Protein AF-A0A4U3AGJ3-F1 (afdb_monomer)

Organism: Bacillus mycoides (NCBI:txid1405)

Secondary structure (DSSP, 8-state):
-----HHHHHHHHHHHS-HHHHHHHHHHHHS--HHHH---PPPS----B-SHHHHHHHHHHHHHHHHHHHHHHHHHHHHHHHHHHHHHHHTT-S-HHHHHHHHHHHHHHHHHHHHHHHHHHHHHHHHHHHHHHHHHHHHHHHHTT-------SS--HHHHHHHIIIIIS-------HHHHHHHHHHHHHHHHHHHHHHHHHHHHHHHTTS-TT---S--GGGT-SHHHHHHHHHHHHHHHHHHHHHHHHH-GGGB-

Radius of gyration: 25.01 Å; Cα contacts (8 Å, |Δi|>4): 157; chains: 1; bounding box: 56×62×67 Å

Structure (mmCIF, N/CA/C/O backbone):
data_AF-A0A4U3AGJ3-F1
#
_entry.id   AF-A0A4U3AGJ3-F1
#
loop_
_atom_site.group_PDB
_atom_site.id
_atom_site.type_symbol
_atom_site.label_atom_id
_atom_site.label_alt_id
_atom_site.label_comp_id
_atom_site.label_asym_id
_atom_site.label_entity_id
_atom_site.label_seq_id
_atom_site.pdbx_PDB_ins_code
_atom_site.Cartn_x
_atom_site.Cartn_y
_atom_site.Cartn_z
_atom_site.occupancy
_atom_site.B_iso_or_equiv
_atom_site.auth_seq_id
_atom_site.auth_comp_id
_atom_site.auth_asym_id
_atom_site.auth_atom_id
_atom_site.pdbx_PDB_model_num
ATOM 1 N N . MET A 1 1 ? 38.885 15.848 15.867 1.00 34.78 1 MET A N 1
ATOM 2 C CA . MET A 1 1 ? 37.442 16.183 15.831 1.00 34.78 1 MET A CA 1
ATOM 3 C C . MET A 1 1 ? 36.880 15.521 14.587 1.00 34.78 1 MET A C 1
ATOM 5 O O . MET A 1 1 ? 37.464 15.706 13.534 1.00 34.78 1 MET A O 1
ATOM 9 N N . ARG A 1 2 ? 36.077 14.457 14.723 1.00 41.31 2 ARG A N 1
ATOM 10 C CA . ARG A 1 2 ? 34.607 14.474 14.899 1.00 41.31 2 ARG A CA 1
ATOM 11 C C . ARG A 1 2 ? 33.937 15.241 13.757 1.00 41.31 2 ARG A C 1
ATOM 13 O O . ARG A 1 2 ? 34.184 16.429 13.626 1.00 41.31 2 ARG A O 1
ATOM 20 N N . TYR A 1 3 ? 33.160 14.506 12.957 1.00 43.28 3 TYR A N 1
ATOM 21 C CA . TYR A 1 3 ? 32.255 14.984 11.911 1.00 43.28 3 TYR A CA 1
ATOM 22 C C . TYR A 1 3 ? 31.804 16.428 12.148 1.00 43.28 3 TYR A C 1
ATOM 24 O O . TYR A 1 3 ? 31.203 16.699 13.189 1.00 43.28 3 TYR A O 1
ATOM 32 N N . LYS A 1 4 ? 32.068 17.319 11.181 1.00 44.69 4 LYS A N 1
ATOM 33 C CA . LYS A 1 4 ? 31.437 18.641 11.155 1.00 44.69 4 LYS A CA 1
ATOM 34 C C . LYS A 1 4 ? 29.926 18.440 11.160 1.00 44.69 4 LYS A C 1
ATOM 36 O O . LYS A 1 4 ? 29.392 17.627 10.389 1.00 44.69 4 LYS A O 1
ATOM 41 N N . SER A 1 5 ? 29.242 19.147 12.048 1.00 55.69 5 SER A N 1
ATOM 42 C CA . SER A 1 5 ? 27.786 19.176 12.064 1.00 55.69 5 SER A CA 1
ATOM 43 C C . SER A 1 5 ? 27.267 19.664 10.706 1.00 55.69 5 SER A C 1
ATOM 45 O O . SER A 1 5 ? 27.977 20.323 9.946 1.00 55.69 5 SER A O 1
ATOM 47 N N . ALA A 1 6 ? 26.033 19.301 10.351 1.00 46.12 6 ALA A N 1
ATOM 48 C CA . ALA A 1 6 ? 25.436 19.780 9.103 1.00 46.12 6 ALA A CA 1
ATOM 49 C C . ALA A 1 6 ? 25.403 21.320 9.053 1.00 46.12 6 ALA A C 1
ATOM 51 O O . ALA A 1 6 ? 25.690 21.895 8.015 1.00 46.12 6 ALA A O 1
ATOM 52 N N . MET A 1 7 ? 25.161 21.974 10.194 1.00 47.53 7 MET A N 1
ATOM 53 C CA . MET A 1 7 ? 25.173 23.436 10.329 1.00 47.53 7 MET A CA 1
ATOM 54 C C . MET A 1 7 ? 26.545 24.052 10.019 1.00 47.53 7 MET A C 1
ATOM 56 O O . MET A 1 7 ? 26.610 25.061 9.331 1.00 47.53 7 MET A O 1
ATOM 60 N N . GLU A 1 8 ? 27.637 23.436 10.477 1.00 60.03 8 GLU A N 1
ATOM 61 C CA . GLU A 1 8 ? 28.997 23.916 10.180 1.00 60.03 8 GLU A CA 1
ATOM 62 C C . GLU A 1 8 ? 29.364 23.729 8.704 1.00 60.03 8 GLU A C 1
ATOM 64 O O . GLU A 1 8 ? 30.048 24.572 8.140 1.00 60.03 8 GLU A O 1
ATOM 69 N N . ARG A 1 9 ? 28.875 22.661 8.058 1.00 62.53 9 ARG A N 1
ATOM 70 C CA . ARG A 1 9 ? 29.062 22.452 6.613 1.00 62.53 9 ARG A CA 1
ATOM 71 C C . ARG A 1 9 ? 28.278 23.460 5.778 1.00 62.53 9 ARG A C 1
ATOM 73 O O . ARG A 1 9 ? 28.840 24.029 4.857 1.00 62.53 9 ARG A O 1
ATOM 80 N N . TYR A 1 10 ? 27.028 23.730 6.148 1.00 57.22 10 TYR A N 1
ATOM 81 C CA . TYR A 1 10 ? 26.217 24.737 5.466 1.00 57.22 10 TYR A CA 1
ATOM 82 C C . TYR A 1 10 ? 26.758 26.156 5.647 1.00 57.22 10 TYR A C 1
ATOM 84 O O . TYR A 1 10 ? 26.639 26.961 4.735 1.00 57.22 10 TYR A O 1
ATOM 92 N N . ALA A 1 11 ? 27.362 26.472 6.796 1.00 68.88 11 ALA A N 1
ATOM 93 C CA . ALA A 1 11 ? 28.000 27.770 7.009 1.00 68.88 11 ALA A CA 1
ATOM 94 C C . ALA A 1 11 ? 29.249 27.954 6.128 1.00 68.88 11 ALA A C 1
ATOM 96 O O . ALA A 1 11 ? 29.460 29.031 5.585 1.00 68.88 11 ALA A O 1
ATOM 97 N N . GLU A 1 12 ? 30.047 26.899 5.947 1.00 76.62 12 GLU A N 1
ATOM 98 C CA . GLU A 1 12 ? 31.211 26.931 5.053 1.00 76.62 12 GLU A CA 1
ATOM 99 C C . GLU A 1 12 ? 30.801 26.996 3.578 1.00 76.62 12 GLU A C 1
ATOM 101 O O . GLU A 1 12 ? 31.324 27.827 2.842 1.00 76.62 12 GLU A O 1
ATOM 106 N N . GLU A 1 13 ? 29.821 26.187 3.163 1.00 72.50 13 GLU A N 1
ATOM 107 C CA . GLU A 1 13 ? 29.246 26.249 1.812 1.00 72.50 13 GLU A CA 1
ATOM 108 C C . GLU A 1 13 ? 28.644 27.629 1.536 1.00 72.50 13 GLU A C 1
ATOM 110 O O . GLU A 1 13 ? 28.862 28.192 0.467 1.00 72.50 13 GLU A O 1
ATOM 115 N N . TRP A 1 14 ? 27.956 28.218 2.521 1.00 75.69 14 TRP A N 1
ATOM 116 C CA . TRP A 1 14 ? 27.472 29.589 2.426 1.00 75.69 14 TRP A CA 1
ATOM 117 C C . TRP A 1 14 ? 28.621 30.559 2.200 1.00 75.69 14 TRP A C 1
ATOM 119 O O . TRP A 1 14 ? 28.545 31.368 1.291 1.00 75.69 14 TRP A O 1
ATOM 129 N N . ASP A 1 15 ? 29.702 30.498 2.970 1.00 79.31 15 ASP A N 1
ATOM 130 C CA . ASP A 1 15 ? 30.812 31.438 2.812 1.00 79.31 15 ASP A CA 1
ATOM 131 C C . ASP A 1 15 ? 31.508 31.314 1.447 1.00 79.31 15 ASP A C 1
ATOM 133 O O . ASP A 1 15 ? 31.897 32.341 0.882 1.00 79.31 15 ASP A O 1
ATOM 137 N N . GLU A 1 16 ? 31.562 30.108 0.876 1.00 83.75 16 GLU A N 1
ATOM 138 C CA . GLU A 1 16 ? 32.155 29.816 -0.437 1.00 83.75 16 GLU A CA 1
ATOM 139 C C . GLU A 1 16 ? 31.284 30.225 -1.640 1.00 83.75 16 GLU A C 1
ATOM 141 O O . GLU A 1 16 ? 31.820 30.405 -2.735 1.00 83.75 16 GLU A O 1
ATOM 146 N N . MET A 1 17 ? 29.976 30.431 -1.455 1.00 83.44 17 MET A N 1
ATOM 147 C CA . MET A 1 17 ? 29.075 30.863 -2.531 1.00 83.44 17 MET A CA 1
ATOM 148 C C . MET A 1 17 ? 29.406 32.272 -3.043 1.00 83.44 17 MET A C 1
ATOM 150 O O . MET A 1 17 ? 29.742 33.190 -2.275 1.00 83.44 17 MET A O 1
ATOM 154 N N . SER A 1 18 ? 29.248 32.467 -4.354 1.00 85.38 18 SER A N 1
ATOM 155 C CA . SER A 1 18 ? 29.346 33.777 -4.994 1.00 85.38 18 SER A CA 1
ATOM 156 C C . SER A 1 18 ? 28.253 34.726 -4.484 1.00 85.38 18 SER A C 1
ATOM 158 O O . SER A 1 18 ? 27.258 34.315 -3.881 1.00 85.38 18 SER A O 1
ATOM 160 N N . VAL A 1 19 ? 28.428 36.029 -4.713 1.00 77.25 19 VAL A N 1
ATOM 161 C CA . VAL A 1 19 ? 27.411 37.027 -4.341 1.00 77.25 19 VAL A CA 1
ATOM 162 C C . VAL A 1 19 ? 26.095 36.753 -5.075 1.00 77.25 19 VAL A C 1
ATOM 164 O O . VAL A 1 19 ? 25.043 36.817 -4.450 1.00 77.25 19 VAL A O 1
ATOM 167 N N . GLU A 1 20 ? 26.153 36.347 -6.346 1.00 72.75 20 GLU A N 1
ATOM 168 C CA . GLU A 1 20 ? 24.964 36.002 -7.138 1.00 72.75 20 GLU A CA 1
ATOM 169 C C . GLU A 1 20 ? 24.278 34.724 -6.625 1.00 72.75 20 GLU A C 1
ATOM 171 O O . GLU A 1 20 ? 23.052 34.644 -6.591 1.00 72.75 20 GLU A O 1
ATOM 176 N N . GLU A 1 21 ? 25.047 33.730 -6.172 1.00 68.00 21 GLU A N 1
ATOM 177 C CA . GLU A 1 21 ? 24.509 32.492 -5.591 1.00 68.00 21 GLU A CA 1
ATOM 178 C C . GLU A 1 21 ? 23.851 32.744 -4.226 1.00 68.00 21 GLU A C 1
ATOM 180 O O . GLU A 1 21 ? 22.785 32.197 -3.929 1.00 68.00 21 GLU A O 1
ATOM 185 N N . LYS A 1 22 ? 24.452 33.610 -3.400 1.00 76.94 22 LYS A N 1
ATOM 186 C CA . LYS A 1 22 ? 23.877 34.054 -2.121 1.00 76.94 22 LYS A CA 1
ATOM 187 C C . LYS A 1 22 ? 22.608 34.865 -2.335 1.00 76.94 22 LYS A C 1
ATOM 189 O O . LYS A 1 22 ? 21.635 34.656 -1.617 1.00 76.94 22 LYS A O 1
ATOM 194 N N . GLU A 1 23 ? 22.600 35.766 -3.313 1.00 67.94 23 GLU A N 1
ATOM 195 C CA . GLU A 1 23 ? 21.416 36.545 -3.680 1.00 67.94 23 GLU A CA 1
ATOM 196 C C . GLU A 1 23 ? 20.291 35.641 -4.187 1.00 67.94 23 GLU A C 1
ATOM 198 O O . GLU A 1 23 ? 19.174 35.774 -3.700 1.00 67.94 23 GLU A O 1
ATOM 203 N N . ALA A 1 24 ? 20.583 34.638 -5.022 1.00 64.12 24 ALA A N 1
ATOM 204 C CA . ALA A 1 24 ? 19.599 33.636 -5.431 1.00 64.12 24 ALA A CA 1
ATOM 205 C C . ALA A 1 24 ? 19.029 32.853 -4.233 1.00 64.12 24 ALA A C 1
ATOM 207 O O . ALA A 1 24 ? 17.824 32.635 -4.159 1.00 64.12 24 ALA A O 1
ATOM 208 N N . PHE A 1 25 ? 19.857 32.470 -3.256 1.00 63.16 25 PHE A N 1
ATOM 209 C CA . PHE A 1 25 ? 19.397 31.776 -2.044 1.00 63.16 25 PHE A CA 1
ATOM 210 C C . PHE A 1 25 ? 18.580 32.683 -1.102 1.00 63.16 25 PHE A C 1
ATOM 212 O O . PHE A 1 25 ? 17.623 32.250 -0.453 1.00 63.16 25 PHE A O 1
ATOM 219 N N . ILE A 1 26 ? 18.928 33.968 -1.028 1.00 64.94 26 ILE A N 1
ATOM 220 C CA . ILE A 1 26 ? 18.184 34.978 -0.267 1.00 64.94 26 ILE A CA 1
ATOM 221 C C . ILE A 1 26 ? 16.853 35.307 -0.955 1.00 64.94 26 ILE A C 1
ATOM 223 O O . ILE A 1 26 ? 15.842 35.456 -0.273 1.00 64.94 26 ILE A O 1
ATOM 227 N N . ASP A 1 27 ? 16.818 35.360 -2.283 1.00 53.59 27 ASP A N 1
ATOM 228 C CA . ASP A 1 27 ? 15.590 35.526 -3.061 1.00 53.59 27 ASP A CA 1
ATOM 229 C C . ASP A 1 27 ? 14.686 34.292 -2.932 1.00 53.59 27 ASP A C 1
ATOM 231 O O . ASP A 1 27 ? 13.488 34.444 -2.688 1.00 53.59 27 ASP A O 1
ATOM 235 N N . ILE A 1 28 ? 15.264 33.081 -2.931 1.00 54.31 28 ILE A N 1
ATOM 236 C CA . ILE A 1 28 ? 14.573 31.815 -2.621 1.00 54.31 28 ILE A CA 1
ATOM 237 C C . ILE A 1 28 ? 13.881 31.861 -1.247 1.00 54.31 28 ILE A C 1
ATOM 239 O O . ILE A 1 28 ? 12.791 31.316 -1.077 1.00 54.31 28 ILE A O 1
ATOM 243 N N . THR A 1 29 ? 14.499 32.508 -0.256 1.00 55.28 29 THR A N 1
ATOM 244 C CA . THR A 1 29 ? 13.975 32.584 1.120 1.00 55.28 29 THR A CA 1
ATOM 245 C C . THR A 1 29 ? 13.061 33.786 1.368 1.00 55.28 29 THR A C 1
ATOM 247 O O . THR A 1 29 ? 12.322 33.785 2.354 1.00 55.28 29 THR A O 1
ATOM 250 N N . LYS A 1 30 ? 13.071 34.800 0.490 1.00 56.91 30 LYS A N 1
ATOM 251 C CA . LYS A 1 30 ? 12.261 36.026 0.612 1.00 56.91 30 LYS A CA 1
ATOM 252 C C . LYS A 1 30 ? 11.029 36.072 -0.292 1.00 56.91 30 LYS A C 1
ATOM 254 O O . LYS A 1 30 ? 10.121 36.842 0.015 1.00 56.91 30 LYS A O 1
ATOM 259 N N . GLY A 1 31 ? 10.974 35.300 -1.376 1.00 44.78 31 GLY A N 1
ATOM 260 C CA . GLY A 1 31 ? 9.918 35.419 -2.381 1.00 44.78 31 GLY A CA 1
ATOM 261 C C . GLY A 1 31 ? 9.415 34.080 -2.908 1.00 44.78 31 GLY A C 1
ATOM 262 O O . GLY A 1 31 ? 10.085 33.428 -3.695 1.00 44.78 31 GLY A O 1
ATOM 263 N N . ASP A 1 32 ? 8.198 33.723 -2.493 1.00 48.41 32 ASP A N 1
ATOM 264 C CA . ASP A 1 32 ? 7.200 32.980 -3.279 1.00 48.41 32 ASP A CA 1
ATOM 265 C C . ASP A 1 32 ? 7.685 31.738 -4.059 1.00 48.41 32 ASP A C 1
ATOM 267 O O . ASP A 1 32 ? 7.344 31.526 -5.219 1.00 48.41 32 ASP A O 1
ATOM 271 N N . LEU A 1 33 ? 8.468 30.871 -3.413 1.00 44.84 33 LEU A N 1
ATOM 272 C CA . LEU A 1 33 ? 8.696 29.502 -3.892 1.00 44.84 33 LEU A CA 1
ATOM 273 C C . LEU A 1 33 ? 7.643 28.522 -3.377 1.00 44.84 33 LEU A C 1
ATOM 275 O O . LEU A 1 33 ? 7.582 27.402 -3.870 1.00 44.84 33 LEU A O 1
ATOM 279 N N . THR A 1 34 ? 6.778 28.924 -2.441 1.00 43.81 34 THR A N 1
ATOM 280 C CA . THR A 1 34 ? 5.625 28.103 -2.052 1.00 43.81 34 THR A CA 1
ATOM 281 C C . THR A 1 34 ? 4.742 27.806 -3.258 1.00 43.81 34 THR A C 1
ATOM 283 O O . THR A 1 34 ? 4.365 26.660 -3.430 1.00 43.81 34 THR A O 1
ATOM 286 N N . SER A 1 35 ? 4.504 28.768 -4.153 1.00 41.78 35 SER A N 1
ATOM 287 C CA . SER A 1 35 ? 3.724 28.545 -5.381 1.00 41.78 35 SER A CA 1
ATOM 288 C C . SER A 1 35 ? 4.354 27.528 -6.346 1.00 41.78 35 SER A C 1
ATOM 290 O O . SER A 1 35 ? 3.629 26.750 -6.953 1.00 41.78 35 SER A O 1
ATOM 292 N N . ASN A 1 36 ? 5.688 27.457 -6.433 1.00 39.75 36 ASN A N 1
ATOM 293 C CA . ASN A 1 36 ? 6.408 26.483 -7.275 1.00 39.75 36 ASN A CA 1
ATOM 294 C C . ASN A 1 36 ? 6.754 25.158 -6.558 1.00 39.75 36 ASN A C 1
ATOM 296 O O . ASN A 1 36 ? 7.161 24.195 -7.207 1.00 39.75 36 ASN A O 1
ATOM 300 N N . LEU A 1 37 ? 6.629 25.105 -5.227 1.00 43.03 37 LEU A N 1
ATOM 301 C CA . LEU A 1 37 ? 6.786 23.902 -4.395 1.00 43.03 37 LEU A CA 1
ATOM 302 C C . LEU A 1 37 ? 5.443 23.230 -4.079 1.00 43.03 37 LEU A C 1
ATOM 304 O O . LEU A 1 37 ? 5.431 22.108 -3.570 1.00 43.03 37 LEU A O 1
ATOM 308 N N . ILE A 1 38 ? 4.320 23.894 -4.365 1.00 44.56 38 ILE A N 1
ATOM 309 C CA . ILE A 1 38 ? 3.002 23.273 -4.323 1.00 44.56 38 ILE A CA 1
ATOM 310 C C . ILE A 1 38 ? 2.933 22.295 -5.494 1.00 44.56 38 ILE A C 1
ATOM 312 O O . ILE A 1 38 ? 2.835 22.667 -6.661 1.00 44.56 38 ILE A O 1
ATOM 316 N N . ILE A 1 39 ? 2.989 21.007 -5.167 1.00 49.38 39 ILE A N 1
ATOM 317 C CA . ILE A 1 39 ? 2.536 19.967 -6.078 1.00 49.38 39 ILE A CA 1
ATOM 318 C C . ILE A 1 39 ? 1.014 20.143 -6.167 1.00 49.38 39 ILE A C 1
ATOM 320 O O . ILE A 1 39 ? 0.290 19.679 -5.291 1.00 49.38 39 ILE A O 1
ATOM 324 N N . GLU A 1 40 ? 0.527 20.834 -7.202 1.00 52.28 40 GLU A N 1
ATOM 325 C CA . GLU A 1 40 ? -0.906 20.956 -7.532 1.00 52.28 40 GLU A CA 1
ATOM 326 C C . GLU A 1 40 ? -1.480 19.627 -8.075 1.00 52.28 40 GLU A C 1
ATOM 328 O O . GLU A 1 40 ? -2.271 19.605 -9.016 1.00 52.28 40 GLU A O 1
ATOM 333 N N . GLU A 1 41 ? -1.057 18.484 -7.531 1.00 58.94 41 GLU A N 1
ATOM 334 C CA . GLU A 1 41 ? -1.712 17.211 -7.817 1.00 58.94 41 GLU A CA 1
ATOM 335 C C . GLU A 1 41 ? -2.797 16.978 -6.768 1.00 58.94 41 GLU A C 1
ATOM 337 O O . GLU A 1 41 ? -2.537 16.981 -5.564 1.00 58.94 41 GLU A O 1
ATOM 342 N N . GLU A 1 42 ? -4.024 16.770 -7.244 1.00 62.62 42 GLU A N 1
ATOM 343 C CA . GLU A 1 42 ? -5.131 16.314 -6.412 1.00 62.62 42 GLU A CA 1
ATOM 344 C C . GLU A 1 42 ? -4.703 15.046 -5.663 1.00 62.62 42 GLU A C 1
ATOM 346 O O . GLU A 1 42 ? -4.212 14.079 -6.265 1.00 62.62 42 GLU A O 1
ATOM 351 N N . LEU A 1 43 ? -4.845 15.076 -4.336 1.00 76.56 43 LEU A N 1
ATOM 352 C CA . LEU A 1 43 ? -4.492 13.943 -3.495 1.00 76.56 43 LEU A CA 1
ATOM 353 C C . LEU A 1 43 ? -5.367 12.753 -3.885 1.00 76.56 43 LEU A C 1
ATOM 355 O O . LEU A 1 43 ? -6.588 12.850 -3.971 1.00 76.56 43 LEU A O 1
ATOM 359 N N . TYR A 1 44 ? -4.727 11.612 -4.116 1.00 82.06 44 TYR A N 1
ATOM 360 C CA . TYR A 1 44 ? -5.423 10.378 -4.457 1.00 82.06 44 TYR A CA 1
ATOM 361 C C . TYR A 1 44 ? -6.198 9.808 -3.261 1.00 82.06 44 TYR A C 1
ATOM 363 O O . TYR A 1 44 ? -7.209 9.132 -3.432 1.00 82.06 44 TYR A O 1
ATOM 371 N N . TYR A 1 45 ? -5.708 10.076 -2.054 1.00 89.38 45 TYR A N 1
ATOM 372 C CA . TYR A 1 45 ? -6.344 9.742 -0.789 1.00 89.38 45 TYR A CA 1
ATOM 373 C C . TYR A 1 45 ? -6.333 10.968 0.117 1.00 89.38 45 TYR A C 1
ATOM 375 O O . TYR A 1 45 ? -5.312 11.651 0.182 1.00 89.38 45 TYR A O 1
ATOM 383 N N . GLN A 1 46 ? -7.425 11.209 0.836 1.00 89.94 46 GLN A N 1
ATOM 384 C CA . GLN A 1 46 ? -7.521 12.235 1.871 1.00 89.94 46 GLN A CA 1
ATOM 385 C C . GLN A 1 46 ? -8.133 11.608 3.120 1.00 89.94 46 GLN A C 1
ATOM 387 O O . GLN A 1 46 ? -9.211 11.018 3.046 1.00 89.94 46 GLN A O 1
ATOM 392 N N . SER A 1 47 ? -7.418 11.712 4.236 1.00 90.56 47 SER A N 1
ATOM 393 C CA . SER A 1 47 ? -7.867 11.269 5.551 1.00 90.56 47 SER A CA 1
ATOM 394 C C . SER A 1 47 ? -9.044 12.129 6.011 1.00 90.56 47 SER A C 1
ATOM 396 O O . SER A 1 47 ? -9.060 13.346 5.825 1.00 90.56 47 SER A O 1
ATOM 398 N N . LEU A 1 48 ? -10.029 11.494 6.635 1.00 90.62 48 LEU A N 1
ATOM 399 C CA . LEU A 1 48 ? -11.111 12.137 7.388 1.00 90.62 48 LEU A CA 1
ATOM 400 C C . LEU A 1 48 ? -10.841 12.097 8.901 1.00 90.62 48 LEU A C 1
ATOM 402 O O . LEU A 1 48 ? -11.606 12.656 9.688 1.00 90.62 48 LEU A O 1
ATOM 406 N N . SER A 1 49 ? -9.770 11.415 9.303 1.00 88.31 49 SER A N 1
ATOM 407 C CA . SER A 1 49 ? -9.367 11.194 10.679 1.00 88.31 49 SER A CA 1
ATOM 408 C C . SER A 1 49 ? -8.211 12.103 11.094 1.00 88.31 49 SER A C 1
ATOM 410 O O . SER A 1 49 ? -7.2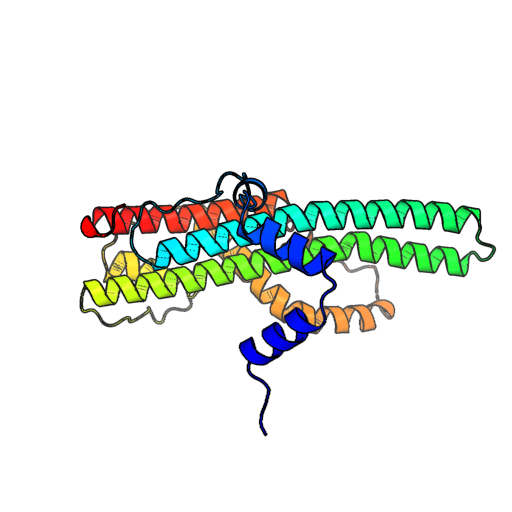66 12.317 10.334 1.00 88.31 49 SER A O 1
ATOM 412 N N . SER A 1 50 ? -8.267 12.582 12.339 1.00 88.31 50 SER A N 1
ATOM 413 C CA . SER A 1 50 ? -7.205 13.327 13.023 1.00 88.31 50 SER A CA 1
ATOM 414 C C . SER A 1 50 ? -6.137 12.417 13.647 1.00 88.31 50 SER A C 1
ATOM 416 O O . SER A 1 50 ? -5.105 12.898 14.114 1.00 88.31 50 SER A O 1
ATOM 418 N N . GLU A 1 51 ? -6.364 11.099 13.659 1.00 90.88 51 GLU A N 1
ATOM 419 C CA . GLU A 1 51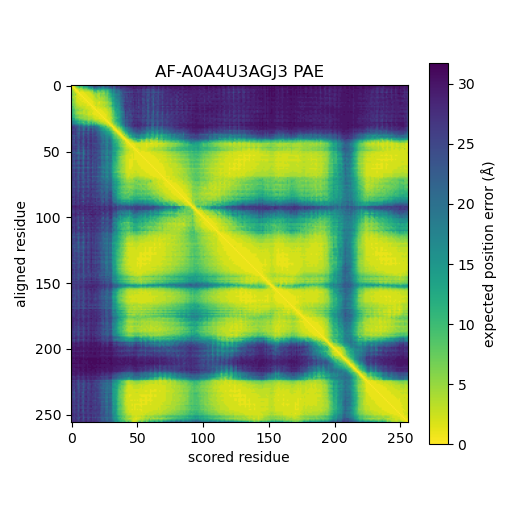 ? -5.391 10.119 14.150 1.00 90.88 51 GLU A CA 1
ATOM 420 C C . GLU A 1 51 ? -4.169 10.018 13.226 1.00 90.88 51 GLU A C 1
ATOM 422 O O . GLU A 1 51 ? -4.278 9.853 12.005 1.00 90.88 51 GLU A O 1
ATOM 427 N N . PHE A 1 52 ? -2.990 10.035 13.845 1.00 91.25 52 PHE A N 1
ATOM 428 C CA . PHE A 1 52 ? -1.691 10.090 13.174 1.00 91.25 52 PHE A CA 1
ATOM 429 C C . PHE A 1 52 ? -1.457 8.928 12.194 1.00 91.25 52 PHE A C 1
ATOM 431 O O . PHE A 1 52 ? -0.793 9.079 11.170 1.00 91.25 52 PHE A O 1
ATOM 438 N N . GLU A 1 53 ? -1.999 7.744 12.476 1.00 92.88 53 GLU A N 1
ATOM 439 C CA . GLU A 1 53 ? -1.864 6.565 11.623 1.00 92.88 53 GLU A CA 1
ATOM 440 C C . GLU A 1 53 ? -2.461 6.762 10.223 1.00 92.88 53 GLU A C 1
ATOM 442 O O . GLU A 1 53 ? -1.891 6.249 9.252 1.00 92.88 53 GLU A O 1
ATOM 447 N N . PHE A 1 54 ? -3.570 7.503 10.109 1.00 93.25 54 PHE A N 1
ATOM 448 C CA . PHE A 1 54 ? -4.208 7.795 8.822 1.00 93.25 54 PHE A CA 1
ATOM 449 C C . PHE A 1 54 ? -3.495 8.933 8.088 1.00 93.25 54 PHE A C 1
ATOM 451 O O . PHE A 1 54 ? -3.264 8.807 6.887 1.00 93.25 54 PHE A O 1
ATOM 458 N N . GLU A 1 55 ? -3.006 9.952 8.802 1.00 90.62 55 GLU A N 1
ATOM 459 C CA . GLU A 1 55 ? -2.148 11.007 8.233 1.00 90.62 55 GLU A CA 1
ATOM 460 C C . GLU A 1 55 ? -0.868 10.416 7.608 1.00 90.62 55 GLU A C 1
ATOM 462 O O . GLU A 1 55 ? -0.495 10.711 6.467 1.00 90.62 55 GLU A O 1
ATOM 467 N N . VAL A 1 56 ? -0.201 9.503 8.325 1.00 92.88 56 VAL A N 1
ATOM 468 C CA . VAL A 1 56 ? 0.993 8.813 7.814 1.00 92.88 56 VAL A CA 1
ATOM 469 C C . VAL A 1 56 ? 0.660 7.964 6.589 1.00 92.88 56 VAL A C 1
ATOM 471 O O . VAL A 1 56 ? 1.473 7.879 5.661 1.00 92.88 56 VAL A O 1
ATOM 474 N N . PHE A 1 57 ? -0.505 7.312 6.571 1.00 95.62 57 PHE A N 1
ATOM 475 C CA . PHE A 1 57 ? -0.948 6.554 5.407 1.00 95.62 57 PHE A CA 1
ATOM 476 C C . PHE A 1 57 ? -1.204 7.469 4.207 1.00 95.62 57 PHE A C 1
ATOM 478 O O . PHE A 1 57 ? -0.647 7.194 3.145 1.00 95.62 57 PHE A O 1
ATOM 485 N N . GLU A 1 58 ? -1.951 8.561 4.386 1.00 93.81 58 GLU A N 1
ATOM 486 C CA . GLU A 1 58 ? -2.229 9.576 3.365 1.00 93.81 58 GLU A CA 1
ATOM 487 C C . GLU A 1 58 ? -0.935 10.083 2.717 1.00 93.81 58 GLU A C 1
ATOM 489 O O . GLU A 1 58 ? -0.761 10.010 1.498 1.00 93.81 58 GLU A O 1
ATOM 494 N N . SER A 1 59 ? 0.022 10.527 3.533 1.00 91.12 59 SER A N 1
ATOM 495 C CA . SER A 1 59 ? 1.305 11.033 3.042 1.00 91.12 59 SER A CA 1
ATOM 496 C C . SER A 1 59 ? 2.044 9.985 2.196 1.00 91.12 59 SER A C 1
ATOM 498 O O . SER A 1 59 ? 2.527 10.266 1.091 1.00 91.12 59 SER A O 1
ATOM 500 N N . ARG A 1 60 ? 2.102 8.738 2.680 1.00 94.44 60 ARG A N 1
ATOM 501 C CA . ARG A 1 60 ? 2.839 7.653 2.016 1.00 94.44 60 ARG A CA 1
ATOM 502 C C . ARG A 1 60 ? 2.154 7.154 0.750 1.00 94.44 60 ARG A C 1
ATOM 504 O O . ARG A 1 60 ? 2.851 6.885 -0.228 1.00 94.44 60 ARG A O 1
ATOM 511 N N . ILE A 1 61 ? 0.828 7.014 0.752 1.00 95.19 61 ILE A N 1
ATOM 512 C CA . ILE A 1 61 ? 0.088 6.498 -0.403 1.00 95.19 61 ILE A CA 1
ATOM 513 C C . ILE A 1 61 ? 0.099 7.506 -1.551 1.00 95.19 61 ILE A C 1
ATOM 515 O O . ILE A 1 61 ? 0.369 7.117 -2.688 1.00 95.19 61 ILE A O 1
ATOM 519 N N . ASN A 1 62 ? -0.077 8.796 -1.251 1.00 91.38 62 ASN A N 1
ATOM 520 C CA . ASN A 1 62 ? -0.014 9.865 -2.245 1.00 91.38 62 ASN A CA 1
ATOM 521 C C . ASN A 1 62 ? 1.398 9.988 -2.837 1.00 91.38 62 ASN A C 1
ATOM 523 O O . ASN A 1 62 ? 1.557 10.044 -4.057 1.00 91.38 62 ASN A O 1
ATOM 527 N N . SER A 1 63 ? 2.438 9.902 -1.999 1.00 91.50 63 SER A N 1
ATOM 528 C CA . SER A 1 63 ? 3.833 9.888 -2.466 1.00 91.50 63 SER A CA 1
ATOM 529 C C . SER A 1 63 ? 4.140 8.688 -3.370 1.00 91.50 63 SER A C 1
ATOM 531 O O . SER A 1 63 ? 4.794 8.832 -4.404 1.00 91.50 63 SER A O 1
ATOM 533 N N . LEU A 1 64 ? 3.655 7.494 -3.012 1.00 93.62 64 LEU A N 1
ATOM 534 C CA . LEU A 1 64 ? 3.856 6.284 -3.812 1.00 93.62 64 LEU A CA 1
ATOM 535 C C . LEU A 1 64 ? 3.099 6.346 -5.147 1.00 93.62 64 LEU A C 1
ATOM 537 O O . LEU A 1 64 ? 3.630 5.915 -6.171 1.00 93.62 64 LEU A O 1
ATOM 541 N N . MET A 1 65 ? 1.885 6.902 -5.146 1.00 90.94 65 MET A N 1
ATOM 542 C CA . MET A 1 65 ? 1.081 7.135 -6.347 1.00 90.94 65 MET A CA 1
ATOM 543 C C . MET A 1 65 ? 1.801 8.079 -7.317 1.00 90.94 65 MET A C 1
ATOM 545 O O . MET A 1 65 ? 1.953 7.755 -8.498 1.00 90.94 65 MET A O 1
ATOM 549 N N . LEU A 1 66 ? 2.305 9.209 -6.812 1.00 89.38 66 LEU A N 1
ATOM 550 C CA . LEU A 1 66 ? 3.103 10.155 -7.591 1.00 89.38 66 LEU A CA 1
ATOM 551 C C . LEU A 1 66 ? 4.358 9.481 -8.161 1.00 89.38 66 LEU A C 1
ATOM 553 O O . LEU A 1 66 ? 4.616 9.561 -9.364 1.00 89.38 66 LEU A O 1
ATOM 557 N N . TYR A 1 67 ? 5.109 8.761 -7.321 1.00 89.62 67 TYR A N 1
ATOM 558 C CA . TYR A 1 67 ? 6.297 8.023 -7.747 1.00 89.62 67 TYR A CA 1
ATOM 559 C C . TYR A 1 67 ? 5.974 7.048 -8.888 1.00 89.62 67 TYR A C 1
ATOM 561 O O . TYR A 1 67 ? 6.662 7.042 -9.909 1.00 89.62 67 TYR A O 1
ATOM 569 N N . TRP A 1 68 ? 4.906 6.261 -8.768 1.00 89.19 68 TRP A N 1
ATOM 570 C CA . TRP A 1 68 ? 4.487 5.318 -9.804 1.00 89.19 68 TRP A CA 1
ATOM 571 C C . TRP A 1 68 ? 4.122 6.010 -11.128 1.00 89.19 68 TRP A C 1
ATOM 573 O O . TRP A 1 68 ? 4.605 5.587 -12.184 1.00 89.19 68 TRP A O 1
ATOM 583 N N . LYS A 1 69 ? 3.343 7.101 -11.086 1.00 87.00 69 LYS A N 1
ATOM 584 C CA . LYS A 1 69 ? 2.971 7.880 -12.281 1.00 87.00 69 LYS A CA 1
ATOM 585 C C . LYS A 1 69 ? 4.201 8.456 -12.990 1.00 87.00 69 LYS A C 1
ATOM 587 O O . LYS A 1 69 ? 4.367 8.239 -14.190 1.00 87.00 69 LYS A O 1
ATOM 592 N N . LYS A 1 70 ? 5.106 9.110 -12.251 1.00 86.44 70 LYS A N 1
ATOM 593 C CA . LYS A 1 70 ? 6.332 9.704 -12.819 1.00 86.44 70 LYS A CA 1
ATOM 594 C C . LYS A 1 70 ? 7.280 8.650 -13.392 1.00 86.44 70 LYS A C 1
ATOM 596 O O . LYS A 1 70 ? 7.864 8.858 -14.453 1.00 86.44 70 LYS A O 1
ATOM 601 N N . ASN A 1 71 ? 7.410 7.492 -12.740 1.00 85.44 71 ASN A N 1
ATOM 602 C CA . ASN A 1 71 ? 8.261 6.418 -13.257 1.00 85.44 71 ASN A CA 1
ATOM 603 C C . ASN A 1 71 ? 7.706 5.789 -14.537 1.00 85.44 71 ASN A C 1
ATOM 605 O O . ASN A 1 71 ? 8.495 5.402 -15.396 1.00 85.44 71 ASN A O 1
ATOM 609 N N . LYS A 1 72 ? 6.381 5.726 -14.722 1.00 83.81 72 LYS A N 1
ATOM 610 C CA . LYS A 1 72 ? 5.810 5.305 -16.010 1.00 83.81 72 LYS A CA 1
ATOM 611 C C . LYS A 1 72 ? 6.247 6.232 -17.141 1.00 83.81 72 LYS A C 1
ATOM 613 O O . LYS A 1 72 ? 6.756 5.744 -18.145 1.00 83.81 72 LYS A O 1
ATOM 618 N N . GLU A 1 73 ? 6.083 7.542 -16.963 1.00 83.75 73 GLU A N 1
ATOM 619 C CA . GLU A 1 73 ? 6.479 8.538 -17.968 1.00 83.75 73 GLU A CA 1
ATOM 620 C C . GLU A 1 73 ? 7.970 8.428 -18.300 1.00 83.75 73 GLU A C 1
ATOM 622 O O . GLU A 1 73 ? 8.358 8.415 -19.470 1.00 83.75 73 GLU A O 1
ATOM 627 N N . PHE A 1 74 ? 8.808 8.285 -17.271 1.00 84.94 74 PHE A N 1
ATOM 628 C CA . PHE A 1 74 ? 10.243 8.093 -17.442 1.00 84.94 74 PHE A CA 1
ATOM 629 C C . PHE A 1 74 ? 10.572 6.821 -18.235 1.00 84.94 74 PHE A C 1
ATOM 631 O O . PHE A 1 74 ? 11.340 6.888 -19.195 1.00 84.94 74 PHE A O 1
ATOM 638 N N . ILE A 1 75 ? 9.990 5.672 -17.872 1.00 83.31 75 ILE A N 1
ATOM 639 C CA . ILE A 1 75 ? 10.255 4.391 -18.544 1.00 83.31 75 ILE A CA 1
ATOM 640 C C . ILE A 1 75 ? 9.766 4.418 -19.993 1.00 83.31 75 ILE A C 1
ATOM 642 O O . ILE A 1 75 ? 10.491 3.975 -20.884 1.00 83.31 75 ILE A O 1
ATOM 646 N N . ASP A 1 76 ? 8.571 4.952 -20.251 1.00 83.75 76 ASP A N 1
ATOM 647 C CA . ASP A 1 76 ? 8.027 5.047 -21.607 1.00 83.75 76 ASP A CA 1
ATOM 648 C C . ASP A 1 76 ? 8.917 5.935 -22.496 1.00 83.75 76 ASP A C 1
ATOM 650 O O . ASP A 1 76 ? 9.260 5.546 -23.617 1.00 83.75 76 ASP A O 1
ATOM 654 N N . ASN A 1 77 ? 9.390 7.070 -21.970 1.00 85.44 77 ASN A N 1
ATOM 655 C CA . ASN A 1 77 ? 10.344 7.934 -22.667 1.00 85.44 77 ASN A CA 1
ATOM 656 C C . ASN A 1 77 ? 11.702 7.251 -22.884 1.00 85.44 77 ASN A C 1
ATOM 658 O O . ASN A 1 77 ? 12.261 7.322 -23.979 1.00 85.44 77 ASN A O 1
ATOM 662 N N . TYR A 1 78 ? 12.230 6.563 -21.871 1.00 82.31 78 TYR A N 1
ATOM 663 C CA . TYR A 1 78 ? 13.496 5.838 -21.965 1.00 82.31 78 TYR A CA 1
ATOM 664 C C . TYR A 1 78 ? 13.441 4.742 -23.037 1.00 82.31 78 TYR A C 1
ATOM 666 O O . TYR A 1 78 ? 14.357 4.627 -23.853 1.00 82.31 78 TYR A O 1
ATOM 674 N N . ILE A 1 79 ? 12.361 3.957 -23.078 1.00 83.81 79 ILE A N 1
ATOM 675 C CA . ILE A 1 79 ? 12.164 2.911 -24.088 1.00 83.81 79 ILE A CA 1
ATOM 676 C C . ILE A 1 79 ? 12.092 3.526 -25.485 1.00 83.81 79 ILE A C 1
ATOM 678 O O . ILE A 1 79 ? 12.773 3.039 -26.387 1.00 83.81 79 ILE A O 1
ATOM 682 N N . LYS A 1 80 ? 11.338 4.618 -25.655 1.00 85.88 80 LYS A N 1
ATOM 683 C CA . LYS A 1 80 ? 11.222 5.319 -26.939 1.00 85.88 80 LYS A CA 1
ATOM 684 C C . LYS A 1 80 ? 12.576 5.831 -27.440 1.00 85.88 80 LYS A C 1
ATOM 686 O O . LYS A 1 80 ? 12.953 5.571 -28.578 1.00 85.88 80 LYS A O 1
ATOM 691 N N . VAL A 1 81 ? 13.346 6.501 -26.581 1.00 84.56 81 VAL A N 1
ATOM 692 C CA . VAL A 1 81 ? 14.676 7.024 -26.941 1.00 84.56 81 VAL A CA 1
ATOM 693 C C . VAL A 1 81 ? 15.637 5.896 -27.327 1.00 84.56 81 VAL A C 1
ATOM 695 O O . VAL A 1 81 ? 16.432 6.047 -28.254 1.00 84.56 81 VAL A O 1
ATOM 698 N N . ASN A 1 82 ? 15.592 4.755 -26.635 1.00 79.94 82 ASN A N 1
ATOM 699 C CA . ASN A 1 82 ? 16.445 3.616 -26.982 1.00 79.94 82 ASN A CA 1
ATOM 700 C C . ASN A 1 82 ? 16.000 2.908 -28.268 1.00 79.94 82 ASN A C 1
ATOM 702 O O . ASN A 1 82 ? 16.856 2.429 -29.007 1.00 79.94 82 ASN A O 1
ATOM 706 N N . GLU A 1 83 ? 14.705 2.906 -28.580 1.00 83.88 83 GLU A N 1
ATOM 707 C CA . GLU A 1 83 ? 14.185 2.416 -29.861 1.00 83.88 83 GLU A CA 1
ATOM 708 C C . GLU A 1 83 ? 14.714 3.256 -31.031 1.00 83.88 83 GLU A C 1
ATOM 710 O O . GLU A 1 83 ? 15.256 2.722 -31.997 1.00 83.88 83 GLU A O 1
ATOM 715 N N . GLU A 1 84 ? 14.661 4.585 -30.907 1.00 84.50 84 GLU A N 1
ATOM 716 C CA . GLU A 1 84 ? 15.207 5.514 -31.904 1.00 84.50 84 GLU A CA 1
ATOM 717 C C . GLU A 1 84 ? 16.725 5.331 -32.090 1.00 84.50 84 GLU A C 1
ATOM 719 O O . GLU A 1 84 ? 17.235 5.344 -33.219 1.00 84.50 84 GLU A O 1
ATOM 724 N N . LYS A 1 85 ? 17.460 5.103 -30.992 1.00 80.19 85 LYS A N 1
ATOM 725 C CA . LYS A 1 85 ? 18.900 4.799 -31.031 1.00 80.19 85 LYS A CA 1
ATOM 726 C C . LYS A 1 85 ? 19.192 3.473 -31.726 1.00 80.19 85 LYS A C 1
ATOM 728 O O . LYS A 1 85 ? 20.116 3.444 -32.536 1.00 80.19 85 LYS A O 1
ATOM 733 N N . LEU A 1 86 ? 18.415 2.423 -31.455 1.00 79.81 86 LEU A N 1
ATOM 734 C CA . LEU A 1 86 ? 18.552 1.111 -32.097 1.00 79.81 86 LEU A CA 1
ATOM 735 C C . LEU A 1 86 ? 18.297 1.200 -33.610 1.00 79.81 86 LEU A C 1
ATOM 737 O O . LEU A 1 86 ? 19.061 0.668 -34.412 1.00 79.81 86 LEU A O 1
ATOM 741 N N . ILE A 1 87 ? 17.253 1.921 -34.026 1.00 78.94 87 ILE A N 1
ATOM 742 C CA . ILE A 1 87 ? 16.965 2.151 -35.451 1.00 78.94 87 ILE A CA 1
ATOM 743 C C . ILE A 1 87 ? 18.129 2.903 -36.115 1.00 78.94 87 ILE A C 1
ATOM 745 O O . ILE A 1 87 ? 18.577 2.542 -37.204 1.00 78.94 87 ILE A O 1
ATOM 749 N N . THR A 1 88 ? 18.661 3.928 -35.447 1.00 76.19 88 THR A N 1
ATOM 750 C CA . THR A 1 88 ? 19.772 4.733 -35.972 1.00 76.19 88 THR A CA 1
ATOM 751 C C . THR A 1 88 ? 21.092 3.956 -36.018 1.00 76.19 88 THR A C 1
ATOM 753 O O . THR A 1 88 ? 21.879 4.160 -36.945 1.00 76.19 88 THR A O 1
ATOM 756 N N . SER A 1 89 ? 21.363 3.084 -35.039 1.00 71.62 89 SER A N 1
ATOM 757 C CA . SER A 1 89 ? 22.577 2.259 -35.014 1.00 71.62 89 SER A CA 1
ATOM 758 C C . SER A 1 89 ? 22.565 1.222 -36.134 1.00 71.62 89 SER A C 1
ATOM 760 O O . SER A 1 89 ? 23.569 1.108 -36.834 1.00 71.62 89 SER A O 1
ATOM 762 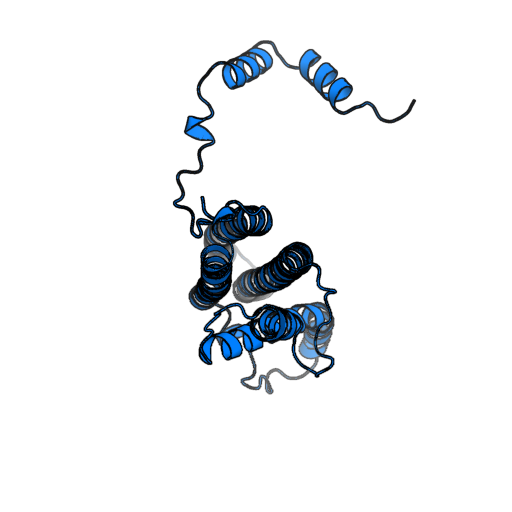N N . ARG A 1 90 ? 21.418 0.587 -36.410 1.00 68.12 90 ARG A N 1
ATOM 763 C CA . ARG A 1 90 ? 21.231 -0.318 -37.562 1.00 68.12 90 ARG A CA 1
ATOM 764 C C . ARG A 1 90 ? 21.558 0.333 -38.900 1.00 68.12 90 ARG A C 1
ATOM 766 O O . ARG A 1 90 ? 22.214 -0.272 -39.738 1.00 68.12 90 ARG A O 1
ATOM 773 N N . LEU A 1 91 ? 21.153 1.589 -39.095 1.00 65.69 91 LEU A N 1
ATOM 774 C CA . LEU A 1 91 ? 21.455 2.338 -40.322 1.00 65.69 91 LEU A CA 1
ATOM 775 C C . LEU A 1 91 ? 22.957 2.644 -40.495 1.00 65.69 91 LEU A C 1
ATOM 777 O O . LEU A 1 91 ? 23.384 3.000 -41.592 1.00 65.69 91 LEU A O 1
ATOM 781 N N . LYS A 1 92 ? 23.756 2.543 -39.424 1.00 65.94 92 LYS A N 1
ATOM 782 C CA . LYS A 1 92 ? 25.194 2.873 -39.399 1.00 65.94 92 LYS A CA 1
ATOM 783 C C . LYS A 1 92 ? 26.104 1.657 -39.193 1.00 65.94 92 LYS A C 1
ATOM 785 O O . LYS A 1 92 ? 27.322 1.790 -39.329 1.00 65.94 92 LYS A O 1
ATOM 790 N N . SER A 1 93 ? 25.541 0.510 -38.828 1.00 62.38 93 SER A N 1
ATOM 791 C CA . SER A 1 93 ? 26.282 -0.686 -38.439 1.00 62.38 93 SER A CA 1
ATOM 792 C C . SER A 1 93 ? 26.914 -1.399 -39.633 1.00 62.38 93 SER A C 1
ATOM 794 O O . SER A 1 93 ? 26.406 -1.369 -40.752 1.00 62.38 93 SER A O 1
ATOM 796 N N . LYS A 1 94 ? 28.061 -2.041 -39.386 1.00 61.28 94 LYS A N 1
ATOM 797 C CA . LYS A 1 94 ? 28.794 -2.869 -40.359 1.00 61.28 94 LYS A CA 1
ATOM 798 C C . LYS A 1 94 ? 28.809 -4.357 -39.984 1.00 61.28 94 LYS A C 1
ATOM 800 O O . LYS A 1 94 ? 29.428 -5.134 -40.705 1.00 61.28 94 LYS A O 1
ATOM 805 N N . SER A 1 95 ? 28.191 -4.748 -38.863 1.00 70.81 95 SER A N 1
ATOM 806 C CA . SER A 1 95 ? 28.233 -6.121 -38.344 1.00 70.81 95 SER A CA 1
ATOM 807 C C . SER A 1 95 ? 26.857 -6.598 -37.891 1.00 70.81 95 SER A C 1
ATOM 809 O O . SER A 1 95 ? 26.272 -6.056 -36.956 1.00 70.81 95 SER A O 1
ATOM 811 N N . THR A 1 96 ? 26.393 -7.678 -38.516 1.00 69.06 96 THR A N 1
ATOM 812 C CA . THR A 1 96 ? 25.108 -8.324 -38.226 1.00 69.06 96 THR A CA 1
ATOM 813 C C . THR A 1 96 ? 25.045 -8.913 -36.809 1.00 69.06 96 THR A C 1
ATOM 815 O O . THR A 1 96 ? 23.986 -8.895 -36.191 1.00 69.06 96 THR A O 1
ATOM 818 N N . GLU A 1 97 ? 26.167 -9.385 -36.254 1.00 66.62 97 GLU A N 1
ATOM 819 C CA . GLU A 1 97 ? 26.224 -9.942 -34.889 1.00 66.62 97 GLU A CA 1
ATOM 820 C C . GLU A 1 97 ? 26.072 -8.854 -33.810 1.00 66.62 97 GLU A C 1
ATOM 822 O O . GLU A 1 97 ? 25.393 -9.052 -32.798 1.00 66.62 97 GLU A O 1
ATOM 827 N N .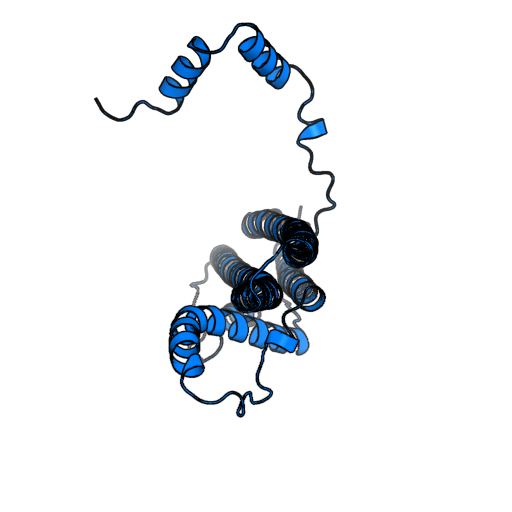 MET A 1 98 ? 26.656 -7.669 -34.035 1.00 68.44 98 MET A N 1
ATOM 828 C CA . MET A 1 98 ? 26.462 -6.522 -33.138 1.00 68.44 98 MET A CA 1
ATOM 829 C C . MET A 1 98 ? 25.019 -6.016 -33.174 1.00 68.44 98 MET A C 1
ATOM 831 O O . MET A 1 98 ? 24.478 -5.661 -32.130 1.00 68.44 98 MET A O 1
ATOM 835 N N . ASP A 1 99 ? 24.385 -6.016 -34.346 1.00 71.38 99 ASP A N 1
ATOM 836 C CA . ASP A 1 99 ? 22.990 -5.586 -34.476 1.00 71.38 99 ASP A CA 1
ATOM 837 C C . ASP A 1 99 ? 22.038 -6.530 -33.743 1.00 71.38 99 ASP A C 1
ATOM 839 O O . ASP A 1 99 ? 21.111 -6.073 -33.075 1.00 71.38 99 ASP A O 1
ATOM 843 N N . HIS A 1 100 ? 22.299 -7.838 -33.825 1.00 71.56 100 HIS A N 1
ATOM 844 C CA . HIS A 1 100 ? 21.476 -8.845 -33.166 1.00 71.56 100 HIS A CA 1
ATOM 845 C C . HIS A 1 100 ? 21.576 -8.771 -31.635 1.00 71.56 100 HIS A C 1
ATOM 847 O O . HIS A 1 100 ? 20.556 -8.747 -30.952 1.00 71.56 100 HIS A O 1
ATOM 853 N N . SER A 1 101 ? 22.789 -8.635 -31.089 1.00 72.81 101 SER A N 1
ATOM 854 C CA . SER A 1 101 ? 22.984 -8.504 -29.633 1.00 72.81 101 SER A CA 1
ATOM 855 C C . SER A 1 101 ? 22.387 -7.212 -29.052 1.00 72.81 101 SER A C 1
ATOM 857 O O . SER A 1 101 ? 21.830 -7.228 -27.955 1.00 72.81 101 SER A O 1
ATOM 859 N N . GLN A 1 102 ? 22.453 -6.089 -29.778 1.00 73.44 102 GLN A N 1
ATOM 860 C CA . GLN A 1 102 ? 21.813 -4.836 -29.352 1.00 73.44 102 GLN A CA 1
ATOM 861 C C . GLN A 1 102 ? 20.284 -4.906 -29.402 1.00 73.44 102 GLN A C 1
ATOM 863 O O . GLN A 1 102 ? 19.614 -4.344 -28.536 1.00 73.44 102 GLN A O 1
ATOM 868 N N . GLU A 1 103 ? 19.733 -5.588 -30.404 1.00 75.25 103 GLU A N 1
ATOM 869 C CA . GLU A 1 103 ? 18.297 -5.823 -30.529 1.00 75.25 103 GLU A CA 1
ATOM 870 C C . GLU A 1 103 ? 17.765 -6.686 -29.383 1.00 75.25 103 GLU A C 1
ATOM 872 O O . GLU A 1 103 ? 16.787 -6.314 -28.733 1.00 75.25 103 GLU A O 1
ATOM 877 N N . GLU A 1 104 ? 18.438 -7.798 -29.095 1.00 72.81 104 GLU A N 1
ATOM 878 C CA . GLU A 1 104 ? 18.075 -8.691 -27.998 1.00 72.81 104 GLU A CA 1
ATOM 879 C C . GLU A 1 104 ? 18.126 -7.960 -26.648 1.00 72.81 104 GLU A C 1
ATOM 881 O O . GLU A 1 104 ? 17.171 -8.008 -25.870 1.00 72.81 104 GLU A O 1
ATOM 886 N N . ALA A 1 105 ? 19.189 -7.187 -26.399 1.00 74.38 105 ALA A N 1
ATOM 887 C CA . ALA A 1 105 ? 19.298 -6.362 -25.200 1.00 74.38 105 ALA A CA 1
ATOM 888 C C . ALA A 1 105 ? 18.164 -5.325 -25.095 1.00 74.38 105 ALA A C 1
ATOM 890 O O . ALA A 1 105 ? 17.597 -5.148 -24.016 1.00 74.38 105 ALA A O 1
ATOM 891 N N . TYR A 1 106 ? 17.798 -4.657 -26.196 1.00 79.31 106 TYR A N 1
ATOM 892 C CA . TYR A 1 106 ? 16.693 -3.696 -26.208 1.00 79.31 106 TYR A CA 1
ATOM 893 C C . TYR A 1 106 ? 15.353 -4.352 -25.856 1.00 79.31 106 TYR A C 1
ATOM 895 O O . TYR A 1 106 ? 14.640 -3.833 -24.994 1.00 79.31 106 TYR A O 1
ATOM 903 N N . TYR A 1 107 ? 15.007 -5.480 -26.484 1.00 75.19 107 TYR A N 1
ATOM 904 C CA . TYR A 1 107 ? 13.734 -6.154 -26.215 1.00 75.19 107 TYR A CA 1
ATOM 905 C C . TYR A 1 107 ? 13.673 -6.698 -24.785 1.00 75.19 107 TYR A C 1
ATOM 907 O O . TYR A 1 107 ? 12.671 -6.481 -24.103 1.00 75.19 107 TYR A O 1
ATOM 915 N N . ASN A 1 108 ? 14.775 -7.257 -24.276 1.00 70.56 108 ASN A N 1
ATOM 916 C CA . ASN A 1 108 ? 14.875 -7.681 -22.879 1.00 70.56 108 ASN A CA 1
ATOM 917 C C . ASN A 1 108 ? 14.682 -6.510 -21.901 1.00 70.56 108 ASN A C 1
ATOM 919 O O . ASN A 1 108 ? 13.990 -6.650 -20.894 1.00 70.56 108 ASN A O 1
ATOM 923 N N . ILE A 1 109 ? 15.260 -5.338 -22.183 1.00 74.19 109 ILE A N 1
ATOM 924 C CA . ILE A 1 109 ? 15.052 -4.134 -21.363 1.00 74.19 109 ILE A CA 1
ATOM 925 C C . ILE A 1 109 ? 13.595 -3.664 -21.457 1.00 74.19 109 ILE A C 1
ATOM 927 O O . ILE A 1 109 ? 12.976 -3.372 -20.436 1.00 74.19 109 ILE A O 1
ATOM 931 N N . LYS A 1 110 ? 13.023 -3.603 -22.662 1.00 74.88 110 LYS A N 1
ATOM 932 C CA . LYS A 1 110 ? 11.644 -3.148 -22.893 1.00 74.88 110 LYS A CA 1
ATOM 933 C C . LYS A 1 110 ? 10.618 -3.985 -22.128 1.00 74.88 110 LYS A C 1
ATOM 935 O O . LYS A 1 110 ? 9.676 -3.413 -21.578 1.00 74.88 110 LYS A O 1
ATOM 940 N N . GLU A 1 111 ? 10.799 -5.302 -22.103 1.00 70.56 111 GLU A N 1
ATOM 941 C CA . GLU A 1 111 ? 9.897 -6.235 -21.425 1.00 70.56 111 GLU A CA 1
ATOM 942 C C . GLU A 1 111 ? 10.105 -6.218 -19.903 1.00 70.56 111 GLU A C 1
ATOM 944 O O . GLU A 1 111 ? 9.170 -5.925 -19.155 1.00 70.56 111 GLU A O 1
ATOM 949 N N . ASN A 1 112 ? 11.340 -6.419 -19.433 1.00 74.00 112 ASN A N 1
ATOM 950 C CA . ASN A 1 112 ? 11.604 -6.636 -18.006 1.00 74.00 112 ASN A CA 1
ATOM 951 C C . ASN A 1 112 ? 11.563 -5.346 -17.168 1.00 74.00 112 ASN A C 1
ATOM 953 O O . ASN A 1 112 ? 11.195 -5.368 -15.994 1.00 74.00 112 ASN A O 1
ATOM 957 N N . PHE A 1 113 ? 11.929 -4.191 -17.734 1.00 76.25 113 PHE A N 1
ATOM 958 C CA . PHE A 1 113 ? 12.059 -2.956 -16.949 1.00 76.25 113 PHE A CA 1
ATOM 959 C C . PHE A 1 113 ? 10.704 -2.428 -16.453 1.00 76.25 113 PHE A C 1
ATOM 961 O O . PHE A 1 113 ? 10.594 -1.943 -15.325 1.00 76.25 113 PHE A O 1
ATOM 968 N N . LYS A 1 114 ? 9.647 -2.591 -17.261 1.00 76.88 114 LYS A N 1
ATOM 969 C CA . LYS A 1 114 ? 8.264 -2.289 -16.858 1.00 76.88 114 LYS A CA 1
ATOM 970 C C . LYS A 1 114 ? 7.771 -3.246 -15.780 1.00 76.88 114 LYS A C 1
ATOM 972 O O . LYS A 1 114 ? 7.167 -2.815 -14.800 1.00 76.88 114 LYS A O 1
ATOM 977 N N . GLU A 1 115 ? 8.059 -4.530 -15.950 1.00 75.88 115 GLU A N 1
ATOM 978 C CA . GLU A 1 115 ? 7.694 -5.567 -14.992 1.00 75.88 115 GLU A CA 1
ATOM 979 C C . GLU A 1 115 ? 8.295 -5.295 -13.604 1.00 75.88 115 GLU A C 1
ATOM 981 O O . GLU A 1 115 ? 7.559 -5.291 -12.613 1.00 75.88 115 GLU A O 1
ATOM 986 N N . TYR A 1 116 ? 9.589 -4.970 -13.519 1.00 79.06 116 TYR A N 1
ATOM 987 C CA . TYR A 1 116 ? 10.236 -4.644 -12.243 1.00 79.06 116 TYR A CA 1
ATOM 988 C C . TYR A 1 116 ? 9.593 -3.451 -11.532 1.00 79.06 116 TYR A C 1
ATOM 990 O O . TYR A 1 116 ? 9.413 -3.486 -10.308 1.00 79.06 116 TYR A O 1
ATOM 998 N N . LEU A 1 117 ? 9.195 -2.412 -12.275 1.00 82.81 117 LEU A N 1
ATOM 999 C CA . LEU A 1 117 ? 8.459 -1.292 -11.694 1.00 82.81 117 LEU A CA 1
ATOM 1000 C C . LEU A 1 117 ? 7.132 -1.774 -11.095 1.00 82.81 117 LEU A C 1
ATOM 1002 O O . LEU A 1 117 ? 6.861 -1.529 -9.925 1.00 82.81 117 LEU A O 1
ATOM 1006 N N . TYR A 1 118 ? 6.301 -2.487 -11.853 1.00 83.69 118 TYR A N 1
ATOM 1007 C CA . TYR A 1 118 ? 4.984 -2.894 -11.355 1.00 83.69 118 TYR A CA 1
ATOM 1008 C C . TYR A 1 118 ? 5.072 -3.850 -10.166 1.00 83.69 118 TYR A C 1
ATOM 1010 O O . TYR A 1 118 ? 4.295 -3.728 -9.216 1.00 83.69 118 TYR A O 1
ATOM 1018 N N . ILE A 1 119 ? 6.028 -4.778 -10.177 1.00 80.62 119 ILE A N 1
ATOM 1019 C CA . ILE A 1 119 ? 6.232 -5.698 -9.060 1.00 80.62 119 ILE A CA 1
ATOM 1020 C C . ILE A 1 119 ? 6.677 -4.944 -7.804 1.00 80.62 119 ILE A C 1
ATOM 1022 O O . ILE A 1 119 ? 6.101 -5.153 -6.733 1.00 80.62 119 ILE A O 1
ATOM 1026 N N . SER A 1 120 ? 7.666 -4.055 -7.926 1.00 85.12 120 SER A N 1
ATOM 1027 C CA . SER A 1 120 ? 8.173 -3.290 -6.783 1.00 85.12 120 SER A CA 1
ATOM 1028 C C . SER A 1 120 ? 7.094 -2.389 -6.179 1.00 85.12 120 SER A C 1
ATOM 1030 O O . SER A 1 120 ? 6.904 -2.413 -4.962 1.00 85.12 120 SER A O 1
ATOM 1032 N N . ILE A 1 121 ? 6.310 -1.686 -7.005 1.00 90.81 121 ILE A N 1
ATOM 1033 C CA . ILE A 1 121 ? 5.192 -0.853 -6.540 1.00 90.81 121 ILE A CA 1
ATOM 1034 C C . ILE A 1 121 ? 4.151 -1.685 -5.789 1.00 90.81 121 ILE A C 1
ATOM 1036 O O . ILE A 1 121 ? 3.783 -1.324 -4.674 1.00 90.81 121 ILE A O 1
ATOM 1040 N N . ASN A 1 122 ? 3.718 -2.825 -6.337 1.00 87.88 122 ASN A N 1
ATOM 1041 C CA . ASN A 1 122 ? 2.749 -3.693 -5.659 1.00 87.88 122 ASN A CA 1
ATOM 1042 C C . ASN A 1 122 ? 3.296 -4.270 -4.341 1.00 87.88 122 ASN A C 1
ATOM 1044 O O . ASN A 1 122 ? 2.560 -4.388 -3.359 1.00 87.88 122 ASN A O 1
ATOM 1048 N N . GLY A 1 123 ? 4.592 -4.595 -4.290 1.00 87.19 123 GLY A N 1
ATOM 1049 C CA . GLY A 1 123 ? 5.262 -5.048 -3.071 1.00 87.19 123 GLY A CA 1
ATOM 1050 C C . GLY A 1 123 ? 5.319 -3.970 -1.982 1.00 87.19 123 GLY A C 1
ATOM 1051 O O . GLY A 1 123 ? 5.008 -4.250 -0.818 1.00 87.19 123 GLY A O 1
ATOM 1052 N N . ILE A 1 124 ? 5.668 -2.735 -2.355 1.00 91.81 124 ILE A N 1
ATOM 1053 C CA . ILE A 1 124 ? 5.671 -1.578 -1.446 1.00 91.81 124 ILE A CA 1
ATOM 1054 C C . ILE A 1 124 ? 4.248 -1.291 -0.966 1.00 91.81 124 ILE A C 1
ATOM 1056 O O . ILE A 1 124 ? 4.034 -1.128 0.232 1.00 91.81 124 ILE A O 1
ATOM 1060 N N . LEU A 1 125 ? 3.269 -1.306 -1.870 1.00 93.56 125 LEU A N 1
ATOM 1061 C CA . LEU A 1 125 ? 1.868 -1.040 -1.565 1.00 93.56 125 LEU A CA 1
ATOM 1062 C C . LEU A 1 125 ? 1.285 -2.054 -0.566 1.00 93.56 125 LEU A C 1
ATOM 1064 O O . LEU A 1 125 ? 0.648 -1.666 0.413 1.00 93.56 125 LEU A O 1
ATOM 1068 N N . TYR A 1 126 ? 1.558 -3.350 -0.753 1.00 92.75 126 TYR A N 1
ATOM 1069 C CA . TYR A 1 126 ? 1.160 -4.379 0.214 1.00 92.75 126 TYR A CA 1
ATOM 1070 C C . TYR A 1 126 ? 1.825 -4.167 1.584 1.00 92.75 126 TYR A C 1
ATOM 1072 O O . TYR A 1 126 ? 1.191 -4.338 2.624 1.00 92.75 126 TYR A O 1
ATOM 1080 N N . THR A 1 127 ? 3.105 -3.785 1.594 1.00 93.00 127 THR A N 1
ATOM 1081 C CA . THR A 1 127 ? 3.848 -3.511 2.835 1.00 93.00 127 THR A CA 1
ATOM 1082 C C . THR A 1 127 ? 3.292 -2.284 3.558 1.00 93.00 127 THR A C 1
ATOM 1084 O O . THR A 1 127 ? 3.164 -2.303 4.782 1.00 93.00 127 THR A O 1
ATOM 1087 N N . LEU A 1 128 ? 2.919 -1.241 2.809 1.00 95.88 128 LEU A N 1
ATOM 1088 C CA . LEU A 1 128 ? 2.277 -0.043 3.338 1.00 95.88 128 LEU A CA 1
ATOM 1089 C C . LEU A 1 128 ? 0.967 -0.414 4.036 1.00 95.88 128 LEU A C 1
ATOM 1091 O O . LEU A 1 128 ? 0.838 -0.125 5.223 1.00 95.88 128 LEU A O 1
ATOM 1095 N N . LEU A 1 129 ? 0.080 -1.153 3.358 1.00 96.69 129 LEU A N 1
ATOM 1096 C CA . LEU A 1 129 ? -1.160 -1.670 3.945 1.00 96.69 129 LEU A CA 1
ATOM 1097 C C . LEU A 1 129 ? -0.899 -2.455 5.239 1.00 96.69 129 LEU A C 1
ATOM 1099 O O . LEU A 1 129 ? -1.502 -2.170 6.270 1.00 96.69 129 LEU A O 1
ATOM 1103 N N . GLU A 1 130 ? 0.008 -3.436 5.202 1.00 96.06 130 GLU A N 1
ATOM 1104 C CA . GLU A 1 130 ? 0.323 -4.278 6.363 1.00 96.06 130 GLU A CA 1
ATOM 1105 C C . GLU A 1 130 ? 0.818 -3.442 7.556 1.00 96.06 130 GLU A C 1
ATOM 1107 O O . GLU A 1 130 ? 0.398 -3.666 8.693 1.00 96.06 130 GLU A O 1
ATOM 1112 N N . SER A 1 131 ? 1.674 -2.449 7.300 1.00 96.38 131 SER A N 1
ATOM 1113 C CA . SER A 1 131 ? 2.214 -1.564 8.335 1.00 96.38 131 SER A CA 1
ATOM 1114 C C . SER A 1 131 ? 1.168 -0.609 8.911 1.00 96.38 131 SER A C 1
ATOM 1116 O O . SER A 1 131 ? 1.111 -0.438 10.129 1.00 96.38 131 SER A O 1
ATOM 1118 N N . THR A 1 132 ? 0.306 -0.045 8.063 1.00 97.56 132 THR A N 1
ATOM 1119 C CA . THR A 1 132 ? -0.781 0.846 8.474 1.00 97.56 132 THR A CA 1
ATOM 1120 C C . THR A 1 132 ? -1.779 0.088 9.338 1.00 97.56 132 THR A C 1
ATOM 1122 O O . THR A 1 132 ? -2.080 0.522 10.445 1.00 97.56 132 THR A O 1
ATOM 1125 N N . LEU A 1 133 ? -2.206 -1.103 8.907 1.00 97.81 133 LEU A N 1
ATOM 1126 C CA . LEU A 1 133 ? -3.117 -1.949 9.683 1.00 97.81 133 LEU A CA 1
ATOM 1127 C C . LEU A 1 133 ? -2.546 -2.329 11.048 1.00 97.81 133 LEU A C 1
ATOM 1129 O O . LEU A 1 133 ? -3.261 -2.294 12.046 1.00 97.81 133 LEU A O 1
ATOM 1133 N N . LYS A 1 134 ? -1.255 -2.669 11.110 1.00 97.75 134 LYS A N 1
ATOM 1134 C CA . LYS A 1 134 ? -0.580 -2.945 12.381 1.00 97.75 134 LYS A CA 1
ATOM 1135 C C . LYS A 1 134 ? -0.657 -1.745 13.325 1.00 97.75 134 LYS A C 1
ATOM 1137 O O . LYS A 1 134 ? -0.904 -1.934 14.515 1.00 97.75 134 LYS A O 1
ATOM 1142 N N . ASN A 1 135 ? -0.417 -0.539 12.814 1.00 97.25 135 ASN A N 1
ATOM 1143 C CA . ASN A 1 135 ? -0.433 0.672 13.627 1.00 97.25 135 ASN A CA 1
ATOM 1144 C C . ASN A 1 135 ? -1.852 1.002 14.102 1.00 97.25 135 ASN A C 1
ATOM 1146 O O . ASN A 1 135 ? -2.036 1.193 15.298 1.00 97.25 135 ASN A O 1
ATOM 1150 N N . ILE A 1 136 ? -2.854 0.921 13.219 1.00 97.25 136 ILE A N 1
ATOM 1151 C CA . ILE A 1 136 ? -4.270 1.094 13.584 1.00 97.25 136 ILE A CA 1
ATOM 1152 C C . ILE A 1 136 ? -4.673 0.079 14.662 1.00 97.25 136 ILE A C 1
ATOM 1154 O O . ILE A 1 136 ? -5.277 0.441 15.664 1.00 97.25 136 ILE A O 1
ATOM 1158 N N . VAL A 1 137 ? -4.290 -1.194 14.525 1.00 97.62 137 VAL A N 1
ATOM 1159 C CA . VAL A 1 137 ? -4.560 -2.210 15.556 1.00 97.62 137 VAL A CA 1
ATOM 1160 C C . VAL A 1 137 ? -3.959 -1.831 16.908 1.00 97.62 137 VAL A C 1
ATOM 1162 O O . VAL A 1 137 ? -4.618 -2.006 17.931 1.00 97.62 137 VAL A O 1
ATOM 1165 N N . ASN A 1 138 ? -2.734 -1.303 16.933 1.00 96.44 138 ASN A N 1
ATOM 1166 C CA . ASN A 1 138 ? -2.114 -0.854 18.178 1.00 96.44 138 ASN A CA 1
ATOM 1167 C C . ASN A 1 138 ? -2.836 0.365 18.765 1.00 96.44 138 ASN A C 1
ATOM 1169 O O . ASN A 1 138 ? -3.085 0.370 19.968 1.00 96.44 138 ASN A O 1
ATOM 1173 N N . LEU A 1 139 ? -3.198 1.346 17.934 1.00 95.06 139 LEU A N 1
ATOM 1174 C CA . LEU A 1 139 ? -3.959 2.532 18.331 1.00 95.06 139 LEU A CA 1
ATOM 1175 C C . LEU A 1 139 ? -5.283 2.137 18.996 1.00 95.06 139 LEU A C 1
ATOM 1177 O O . LEU A 1 139 ? -5.558 2.520 20.132 1.00 95.06 139 LEU A O 1
ATOM 1181 N N . ILE A 1 140 ? -6.092 1.324 18.313 1.00 96.06 140 ILE A N 1
ATOM 1182 C CA . ILE A 1 140 ? -7.416 0.933 18.810 1.00 96.06 140 ILE A CA 1
ATOM 1183 C C . ILE A 1 140 ? -7.292 0.052 20.055 1.00 96.06 140 ILE A C 1
ATOM 1185 O O . ILE A 1 140 ?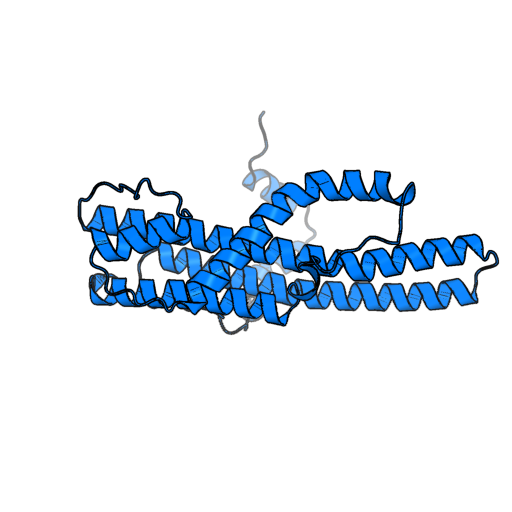 -8.027 0.239 21.023 1.00 96.06 140 ILE A O 1
ATOM 1189 N N . ALA A 1 141 ? -6.322 -0.865 20.091 1.00 94.81 141 ALA A N 1
ATOM 1190 C CA . ALA A 1 141 ? -6.072 -1.661 21.286 1.00 94.81 141 ALA A CA 1
ATOM 1191 C C . ALA A 1 141 ? -5.679 -0.789 22.490 1.00 94.81 141 ALA A C 1
ATOM 1193 O O . ALA A 1 141 ? -6.113 -1.077 23.601 1.00 94.81 141 ALA A O 1
ATOM 1194 N N . GLN A 1 142 ? -4.910 0.285 22.284 1.00 94.31 142 GLN A N 1
ATOM 1195 C CA . GLN A 1 142 ? -4.591 1.247 23.341 1.00 94.31 142 GLN A CA 1
ATOM 1196 C C . GLN A 1 142 ? -5.828 2.022 23.801 1.00 94.31 142 GLN A C 1
ATOM 1198 O O . GLN A 1 142 ? -6.072 2.075 25.004 1.00 94.31 142 GLN A O 1
ATOM 1203 N N . LYS A 1 143 ? -6.637 2.553 22.871 1.00 93.06 143 LYS A N 1
ATOM 1204 C CA . LYS A 1 143 ? -7.901 3.247 23.189 1.00 93.06 143 LYS A CA 1
ATOM 1205 C C . LYS A 1 143 ? -8.880 2.365 23.971 1.00 93.06 143 LYS A C 1
ATOM 1207 O O . LYS A 1 143 ? -9.634 2.867 24.794 1.00 93.06 143 LYS A O 1
ATOM 1212 N N . GLU A 1 144 ? -8.871 1.055 23.725 1.00 94.50 144 GLU A N 1
ATOM 1213 C CA . GLU A 1 144 ? -9.729 0.086 24.420 1.00 94.50 144 GLU A CA 1
ATOM 1214 C C . GLU A 1 144 ? -9.074 -0.598 25.630 1.00 94.50 144 GLU A C 1
ATOM 1216 O O . GLU A 1 144 ? -9.673 -1.504 26.209 1.00 94.50 144 GLU A O 1
ATOM 1221 N N . GLU A 1 145 ? -7.844 -0.223 25.997 1.00 94.19 145 GLU A N 1
ATOM 1222 C CA . GLU A 1 145 ? -7.061 -0.870 27.063 1.00 94.19 145 GLU A CA 1
ATOM 1223 C C . GLU A 1 145 ? -6.911 -2.401 26.881 1.00 94.19 145 GLU A C 1
ATOM 1225 O O . GLU A 1 145 ? -6.812 -3.183 27.833 1.00 94.19 145 GLU A O 1
ATOM 1230 N N . LYS A 1 146 ? -6.863 -2.857 25.625 1.00 93.25 146 LYS A N 1
ATOM 1231 C CA . LYS A 1 146 ? -6.739 -4.265 25.233 1.00 93.25 146 LYS A CA 1
ATOM 1232 C C . LYS A 1 146 ? -5.303 -4.627 24.871 1.00 93.25 146 LYS A C 1
ATOM 1234 O O . LYS A 1 146 ? -4.530 -3.845 24.324 1.00 93.25 146 LYS A O 1
ATOM 1239 N N . LYS A 1 147 ? -4.938 -5.889 25.116 1.00 92.75 147 LYS A N 1
ATOM 1240 C CA . LYS A 1 147 ? -3.687 -6.457 24.593 1.00 92.75 147 LYS A CA 1
ATOM 1241 C C . LYS A 1 147 ? -3.903 -6.946 23.167 1.00 92.75 147 LYS A C 1
ATOM 1243 O O . LYS A 1 147 ? -4.779 -7.777 22.939 1.00 92.75 147 LYS A O 1
ATOM 1248 N N . VAL A 1 148 ? -3.043 -6.523 22.244 1.00 94.25 148 VAL A N 1
ATOM 1249 C CA . VAL A 1 148 ? -3.036 -7.043 20.872 1.00 94.25 148 VAL A CA 1
ATOM 1250 C C . VAL A 1 148 ? -2.684 -8.532 20.892 1.00 94.25 148 VAL A C 1
ATOM 1252 O O . VAL A 1 148 ? -1.570 -8.922 21.248 1.00 94.25 148 VAL A O 1
ATOM 1255 N N . LYS A 1 149 ? -3.647 -9.373 20.507 1.00 92.00 149 LYS A N 1
ATOM 1256 C CA . LYS A 1 149 ? -3.480 -10.821 20.344 1.00 92.00 149 LYS A CA 1
ATOM 1257 C C . LYS A 1 149 ? -4.088 -11.242 19.013 1.00 92.00 149 LYS A C 1
ATOM 1259 O O . LYS A 1 149 ? -5.292 -11.423 18.899 1.00 92.00 149 LYS A O 1
ATOM 1264 N N . LEU A 1 150 ? -3.237 -11.396 18.004 1.00 92.50 150 LEU A N 1
ATOM 1265 C CA . LEU A 1 150 ? -3.667 -11.865 16.690 1.00 92.50 150 LEU A CA 1
ATOM 1266 C C . LEU A 1 150 ? -4.010 -13.357 16.732 1.00 92.50 150 LEU A C 1
ATOM 1268 O O . LEU A 1 150 ? -3.374 -14.131 17.451 1.00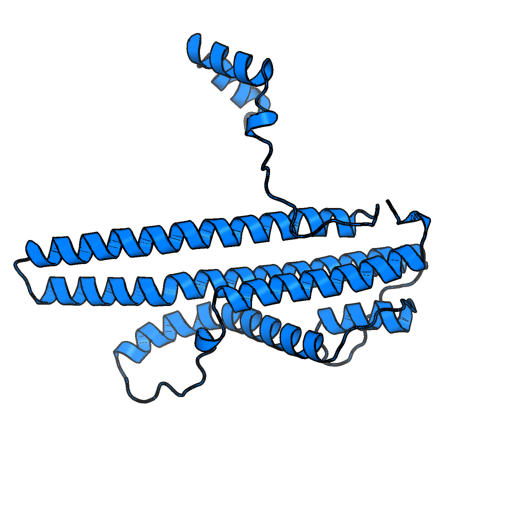 92.50 150 LEU A O 1
ATOM 1272 N N . CYS A 1 151 ? -4.975 -13.778 15.915 1.00 87.56 151 CYS A N 1
ATOM 1273 C CA . CYS A 1 151 ? -5.340 -15.186 15.814 1.00 87.56 151 CYS A CA 1
ATOM 1274 C C . CYS A 1 151 ? -4.168 -16.054 15.298 1.00 87.56 151 CYS A C 1
ATOM 1276 O O . CYS A 1 151 ? -3.386 -15.662 14.426 1.00 87.56 151 CYS A O 1
ATOM 1278 N N . SER A 1 152 ? -4.049 -17.270 15.841 1.00 82.94 152 SER A N 1
ATOM 1279 C CA . SER A 1 152 ? -2.959 -18.217 15.546 1.00 82.94 152 SER A CA 1
ATOM 1280 C C . SER A 1 152 ? -3.136 -18.992 14.236 1.00 82.94 152 SER A C 1
ATOM 1282 O O . SER A 1 152 ? -2.273 -19.783 13.862 1.00 82.94 152 SER A O 1
ATOM 1284 N N . ASN A 1 153 ? -4.240 -18.774 13.520 1.00 85.75 153 ASN A N 1
ATOM 1285 C CA . ASN A 1 153 ? -4.534 -19.458 12.264 1.00 85.75 153 ASN A CA 1
ATOM 1286 C C . ASN A 1 153 ? -3.507 -19.126 11.157 1.00 85.75 153 ASN A C 1
ATOM 1288 O O . ASN A 1 153 ? -2.743 -18.159 11.233 1.00 85.75 153 ASN A O 1
ATOM 1292 N N . ASN A 1 154 ? -3.505 -19.927 10.089 1.00 82.88 154 ASN A N 1
ATOM 1293 C CA . ASN A 1 154 ? -2.587 -19.772 8.953 1.00 82.88 154 ASN A CA 1
ATOM 1294 C C . ASN A 1 154 ? -3.002 -18.645 7.973 1.00 82.88 154 ASN A C 1
ATOM 1296 O O . ASN A 1 154 ? -2.782 -18.740 6.765 1.00 82.88 154 ASN A O 1
ATOM 1300 N N . LYS A 1 155 ? -3.670 -17.594 8.470 1.00 87.06 155 LYS A N 1
ATOM 1301 C CA . LYS A 1 155 ? -4.055 -16.420 7.672 1.00 87.06 155 LYS A CA 1
ATOM 1302 C C . LYS A 1 155 ? -2.872 -15.461 7.491 1.00 87.06 155 LYS A C 1
ATOM 1304 O O . LYS A 1 155 ? -1.892 -15.523 8.238 1.00 87.06 155 LYS A O 1
ATOM 1309 N N . SER A 1 156 ? -2.957 -14.569 6.501 1.00 89.94 156 SER A N 1
ATOM 1310 C CA . SER A 1 156 ? -1.959 -13.502 6.337 1.00 89.94 156 SER A CA 1
ATOM 1311 C C . SER A 1 156 ? -2.006 -12.511 7.508 1.00 89.94 156 SER A C 1
ATOM 1313 O O . SER A 1 156 ? -3.023 -12.418 8.191 1.00 89.94 156 SER A O 1
ATOM 1315 N N . TYR A 1 157 ? -0.932 -11.750 7.749 1.00 93.00 157 TYR A N 1
ATOM 1316 C CA . TYR A 1 157 ? -0.950 -10.708 8.786 1.00 93.00 157 TYR A CA 1
ATOM 1317 C C . TYR A 1 157 ? -2.016 -9.641 8.524 1.00 93.00 157 TYR A C 1
ATOM 1319 O O . TYR A 1 157 ? -2.723 -9.272 9.454 1.00 93.00 157 TYR A O 1
ATOM 1327 N N . VAL A 1 158 ? -2.202 -9.229 7.266 1.00 94.31 158 VAL A N 1
ATOM 1328 C CA . VAL A 1 158 ? -3.282 -8.317 6.852 1.00 94.31 158 VAL A CA 1
ATOM 1329 C C . VAL A 1 158 ? -4.648 -8.858 7.287 1.00 94.31 158 VAL A C 1
ATOM 1331 O O . VAL A 1 158 ? -5.383 -8.169 7.990 1.00 94.31 158 VAL A O 1
ATOM 1334 N N . ASP A 1 159 ? -4.951 -10.123 6.971 1.00 93.00 159 ASP A N 1
ATOM 1335 C CA . ASP A 1 159 ? -6.213 -10.756 7.381 1.00 93.00 159 ASP A CA 1
ATOM 1336 C C . ASP A 1 159 ? -6.353 -10.831 8.908 1.00 93.00 159 ASP A C 1
ATOM 1338 O O . ASP A 1 159 ? -7.452 -10.702 9.441 1.00 93.00 159 ASP A O 1
ATOM 1342 N N . LYS A 1 160 ? -5.245 -11.068 9.622 1.00 95.06 160 LYS A N 1
ATOM 1343 C CA . LYS A 1 160 ? -5.226 -11.138 11.088 1.00 95.06 160 LYS A CA 1
ATOM 1344 C C . LYS A 1 160 ? -5.498 -9.783 11.729 1.00 95.06 160 LYS A C 1
ATOM 1346 O O . LYS A 1 160 ? -6.212 -9.740 12.725 1.00 95.06 160 LYS A O 1
ATOM 1351 N N . TYR A 1 161 ? -4.944 -8.704 11.178 1.00 97.00 161 TYR A N 1
ATOM 1352 C CA . TYR A 1 161 ? -5.198 -7.349 11.660 1.00 97.00 161 TYR A CA 1
ATOM 1353 C C . TYR A 1 161 ? -6.651 -6.940 11.418 1.00 97.00 161 TYR A C 1
ATOM 1355 O O . TYR A 1 161 ? -7.306 -6.485 12.348 1.00 97.00 161 TYR A O 1
ATOM 1363 N N . ILE A 1 162 ? -7.182 -7.190 10.217 1.00 94.94 162 ILE A N 1
ATOM 1364 C CA . ILE A 1 162 ? -8.591 -6.917 9.899 1.00 94.94 162 ILE A CA 1
ATOM 1365 C C . ILE A 1 162 ? -9.521 -7.709 10.827 1.00 94.94 162 ILE A C 1
ATOM 1367 O O . ILE A 1 162 ? -10.437 -7.133 11.407 1.00 94.94 162 ILE A O 1
ATOM 1371 N N . ALA A 1 163 ? -9.254 -9.005 11.029 1.00 94.25 163 ALA A N 1
ATOM 1372 C CA . ALA A 1 163 ? -10.050 -9.834 11.932 1.00 94.25 163 ALA A CA 1
ATOM 1373 C C . ALA A 1 163 ? -10.001 -9.323 13.379 1.00 94.25 163 ALA A C 1
ATOM 1375 O O . ALA A 1 163 ? -11.029 -9.291 14.041 1.00 94.25 163 ALA A O 1
ATOM 1376 N N . PHE A 1 164 ? -8.840 -8.872 13.866 1.00 95.88 164 PHE A N 1
ATOM 1377 C CA . PHE A 1 164 ? -8.737 -8.272 15.198 1.00 95.88 164 PHE A CA 1
ATOM 1378 C C . PHE A 1 164 ? -9.609 -7.012 15.320 1.00 95.88 164 PHE A C 1
ATOM 1380 O O . PHE A 1 164 ? -10.364 -6.882 16.280 1.00 95.88 164 PHE A O 1
ATOM 1387 N N . LEU A 1 165 ? -9.564 -6.115 14.328 1.00 95.94 165 LEU A N 1
ATOM 1388 C CA . LEU A 1 165 ? -10.396 -4.907 14.316 1.00 95.94 165 LEU A CA 1
ATOM 1389 C C . LEU A 1 165 ? -11.899 -5.246 14.297 1.00 95.94 165 LEU A C 1
ATOM 1391 O O . LEU A 1 165 ? -12.674 -4.651 15.042 1.00 95.94 165 LEU A O 1
ATOM 1395 N N . GLN A 1 166 ? -12.306 -6.227 13.488 1.00 94.44 166 GLN A N 1
ATOM 1396 C CA . GLN A 1 166 ? -13.704 -6.648 13.353 1.00 94.44 166 GLN A CA 1
ATOM 1397 C C . GLN A 1 166 ? -14.235 -7.396 14.582 1.00 94.44 166 GLN A C 1
ATOM 1399 O O . GLN A 1 166 ? -15.323 -7.098 15.064 1.00 94.44 166 GLN A O 1
ATOM 1404 N N . GLU A 1 167 ? -13.496 -8.394 15.064 1.00 93.25 167 GLU A N 1
ATOM 1405 C CA . GLU A 1 167 ? -13.985 -9.372 16.041 1.00 93.25 167 GLU A CA 1
ATOM 1406 C C . GLU A 1 167 ? -13.673 -8.942 17.480 1.00 93.25 167 GLU A C 1
ATOM 1408 O O . GLU A 1 167 ? -14.545 -8.997 18.344 1.00 93.25 167 GLU A O 1
ATOM 1413 N N . GLU A 1 168 ? -12.44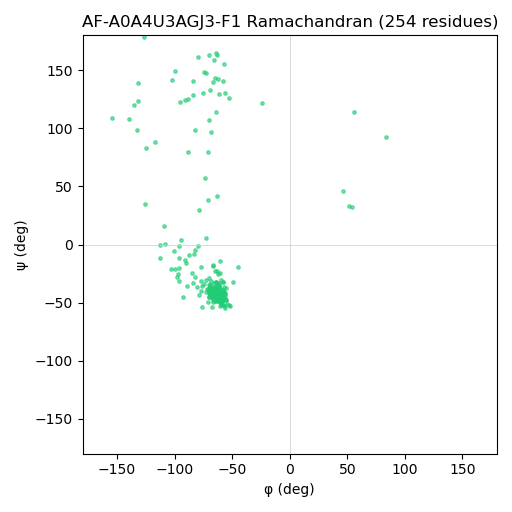8 -8.480 17.742 1.00 92.69 168 GLU A N 1
ATOM 1414 C CA . GLU A 1 168 ? -11.994 -8.146 19.099 1.00 92.69 168 GLU A CA 1
ATOM 1415 C C . GLU A 1 168 ? -12.298 -6.690 19.464 1.00 92.69 168 GLU A C 1
ATOM 1417 O O . GLU A 1 168 ? -12.619 -6.399 20.618 1.00 92.69 168 GLU A O 1
ATOM 1422 N N . CYS A 1 169 ? -12.215 -5.773 18.496 1.00 91.88 169 CYS A N 1
ATOM 1423 C CA . CYS A 1 169 ? -12.557 -4.358 18.670 1.00 91.88 169 CYS A CA 1
ATOM 1424 C C . CYS A 1 169 ? -13.985 -4.027 18.211 1.00 91.88 169 CYS A C 1
ATOM 1426 O O . CYS A 1 169 ? -14.415 -2.885 18.348 1.00 91.88 169 CYS A O 1
ATOM 1428 N N . SER A 1 170 ? -14.751 -4.987 17.687 1.00 92.88 170 SER A N 1
ATOM 1429 C CA . SER A 1 170 ? -16.137 -4.771 17.241 1.00 92.88 170 SER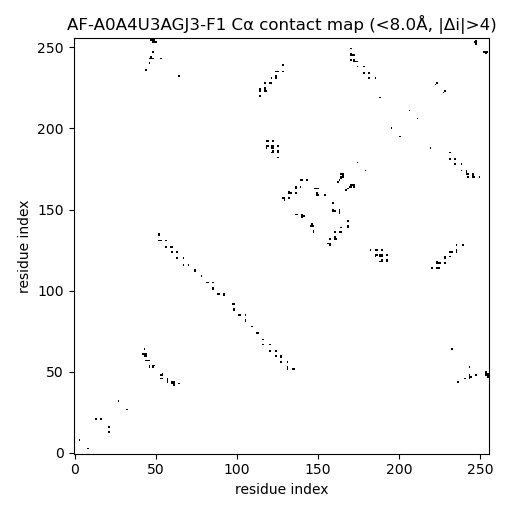 A CA 1
ATOM 1430 C C . SER A 1 170 ? -16.309 -3.575 16.288 1.00 92.88 170 SER A C 1
ATOM 1432 O O . SER A 1 170 ? -17.327 -2.882 16.343 1.00 92.88 170 SER A O 1
ATOM 1434 N N . LEU A 1 171 ? -15.310 -3.284 15.445 1.00 92.94 171 LEU A N 1
ATOM 1435 C CA . LEU A 1 171 ? -15.421 -2.250 14.416 1.00 92.94 171 LEU A CA 1
ATOM 1436 C C . LEU A 1 171 ? -16.290 -2.774 13.269 1.00 92.94 171 LEU A C 1
ATOM 1438 O O . LEU A 1 171 ? -16.063 -3.868 12.751 1.00 92.94 171 LEU A O 1
ATOM 1442 N N . GLY A 1 172 ? -17.278 -1.977 12.858 1.00 89.56 172 GLY A N 1
ATOM 1443 C CA . GLY A 1 172 ? -18.220 -2.302 11.783 1.00 89.56 172 GLY A CA 1
ATOM 1444 C C . GLY A 1 172 ? -17.604 -2.219 10.384 1.00 89.56 172 GLY A C 1
ATOM 1445 O O . GLY A 1 172 ? -18.087 -1.456 9.559 1.00 89.56 172 GLY A O 1
ATOM 1446 N N . ILE A 1 173 ? -16.533 -2.973 10.132 1.00 91.62 173 ILE A N 1
ATOM 1447 C CA . ILE A 1 173 ? -15.789 -2.983 8.866 1.00 91.62 173 ILE A CA 1
ATOM 1448 C C . ILE A 1 173 ? -16.413 -4.008 7.912 1.00 91.62 173 ILE A C 1
ATOM 1450 O O . ILE A 1 173 ? -16.480 -5.197 8.242 1.00 91.62 173 ILE A O 1
ATOM 1454 N N . TYR A 1 174 ? -16.789 -3.585 6.701 1.00 88.25 174 TYR A N 1
ATOM 1455 C CA . TYR A 1 174 ? -17.448 -4.440 5.708 1.00 88.25 174 TYR A CA 1
ATOM 1456 C C . TYR A 1 174 ? -16.611 -4.610 4.436 1.00 88.25 174 TYR A C 1
ATOM 1458 O O . TYR A 1 174 ? -16.789 -3.916 3.441 1.00 88.25 174 TYR A O 1
ATOM 1466 N N . LEU A 1 175 ? -15.729 -5.613 4.428 1.00 88.62 175 LEU A N 1
ATOM 1467 C CA . LEU A 1 175 ? -14.925 -5.939 3.247 1.00 88.62 175 LEU A CA 1
ATOM 1468 C C . LEU A 1 175 ? -15.568 -7.054 2.417 1.00 88.62 175 LEU A C 1
ATOM 1470 O O . LEU A 1 175 ? -15.796 -8.169 2.893 1.00 88.62 175 LEU A O 1
ATOM 1474 N N . ASN A 1 176 ? -15.828 -6.773 1.140 1.00 85.06 176 ASN A N 1
ATOM 1475 C CA . ASN A 1 176 ? -16.369 -7.763 0.216 1.00 85.06 176 ASN A CA 1
ATOM 1476 C C . ASN A 1 176 ? -15.339 -8.865 -0.131 1.00 85.06 176 ASN A C 1
ATOM 1478 O O . ASN A 1 176 ? -14.124 -8.723 0.028 1.00 85.06 176 ASN A O 1
ATOM 1482 N N . ARG A 1 177 ? -15.821 -9.992 -0.674 1.00 81.38 177 ARG A N 1
ATOM 1483 C CA . ARG A 1 177 ? -14.966 -11.135 -1.055 1.00 81.38 177 ARG A CA 1
ATOM 1484 C C . ARG A 1 177 ? -13.937 -10.790 -2.141 1.00 81.38 177 ARG A C 1
ATOM 1486 O O . ARG A 1 177 ? -12.928 -11.486 -2.247 1.00 81.38 177 ARG A O 1
ATOM 1493 N N . GLN A 1 178 ? -14.196 -9.778 -2.970 1.00 77.94 178 GLN A N 1
ATOM 1494 C CA . GLN A 1 178 ? -13.274 -9.382 -4.031 1.00 77.94 178 GLN A CA 1
ATOM 1495 C C . GLN A 1 178 ? -11.995 -8.777 -3.445 1.00 77.94 178 GLN A C 1
ATOM 1497 O O . GLN A 1 178 ? -10.918 -9.155 -3.896 1.00 77.94 178 GLN A O 1
ATOM 1502 N N . PHE A 1 179 ? -12.085 -7.967 -2.385 1.00 83.44 179 PHE A N 1
ATOM 1503 C CA . PHE A 1 179 ? -10.908 -7.412 -1.708 1.00 83.44 179 PHE A CA 1
ATOM 1504 C C . PHE A 1 179 ? -9.939 -8.502 -1.245 1.00 83.44 179 PHE A C 1
ATOM 1506 O O . PHE A 1 179 ? -8.758 -8.467 -1.576 1.00 83.44 179 PHE A O 1
ATOM 1513 N N . TYR A 1 180 ? -10.439 -9.551 -0.589 1.00 83.62 180 TYR A N 1
ATOM 1514 C CA . TYR A 1 180 ? -9.593 -10.660 -0.131 1.00 83.62 180 TYR A CA 1
ATOM 1515 C C . TYR A 1 180 ? -8.918 -11.438 -1.272 1.00 83.62 180 TYR A C 1
ATOM 1517 O O . TYR A 1 180 ? -7.796 -11.935 -1.113 1.00 83.62 180 TYR A O 1
ATOM 1525 N N . LYS A 1 181 ? -9.577 -11.558 -2.434 1.00 81.38 181 LYS A N 1
ATOM 1526 C CA . LYS A 1 181 ? -8.968 -12.190 -3.616 1.00 81.38 181 LYS A CA 1
ATOM 1527 C C . LYS A 1 181 ? -7.785 -11.370 -4.122 1.00 81.38 181 LYS A C 1
ATOM 1529 O O . LYS A 1 181 ? -6.728 -11.938 -4.387 1.00 81.38 181 LYS A O 1
ATOM 1534 N N . GLU A 1 182 ? -7.956 -10.058 -4.212 1.00 80.38 182 GLU A N 1
ATOM 1535 C CA . GLU A 1 182 ? -6.923 -9.147 -4.705 1.00 80.38 182 GLU A CA 1
ATOM 1536 C C . GLU A 1 182 ? -5.763 -9.028 -3.709 1.00 80.38 182 GLU A C 1
ATOM 1538 O O . GLU A 1 182 ? -4.608 -9.151 -4.103 1.00 80.38 182 GLU A O 1
ATOM 1543 N N . LEU A 1 183 ? -6.037 -8.949 -2.401 1.00 85.12 183 LEU A N 1
ATOM 1544 C CA . LEU A 1 183 ? -5.001 -9.009 -1.359 1.00 85.12 183 LEU A CA 1
ATOM 1545 C C . LEU A 1 183 ? -4.172 -10.294 -1.439 1.00 85.12 183 LEU A C 1
ATOM 1547 O O . LEU A 1 183 ? -2.949 -10.279 -1.284 1.00 85.12 183 LEU A O 1
ATOM 1551 N N . THR A 1 184 ? -4.828 -11.423 -1.717 1.00 84.56 184 THR A N 1
ATOM 1552 C CA . THR A 1 184 ? -4.133 -12.698 -1.917 1.00 84.56 184 THR A CA 1
ATOM 1553 C C . THR A 1 184 ? -3.220 -12.648 -3.139 1.00 84.56 184 THR A C 1
ATOM 1555 O O . THR A 1 184 ? -2.114 -13.191 -3.081 1.00 84.56 184 THR A O 1
ATOM 1558 N N . LEU A 1 185 ? -3.658 -12.012 -4.227 1.00 79.56 185 LEU A N 1
ATOM 1559 C CA . LEU A 1 185 ? -2.854 -11.830 -5.433 1.00 79.56 185 LEU A CA 1
ATOM 1560 C C . LEU A 1 185 ? -1.657 -10.907 -5.168 1.00 79.56 185 LEU A C 1
ATOM 1562 O O . LEU A 1 185 ? -0.527 -11.314 -5.427 1.00 79.56 185 LEU A O 1
ATOM 1566 N N . MET A 1 186 ? -1.874 -9.744 -4.550 1.00 82.19 186 MET A N 1
ATOM 1567 C CA . MET A 1 186 ? -0.810 -8.808 -4.164 1.00 82.19 186 MET A CA 1
ATOM 1568 C C . MET A 1 186 ? 0.235 -9.472 -3.261 1.00 82.19 186 MET A C 1
ATOM 1570 O O . MET A 1 186 ? 1.437 -9.329 -3.477 1.00 82.19 186 MET A O 1
ATOM 1574 N N . ARG A 1 187 ? -0.202 -10.281 -2.287 1.00 84.00 187 ARG A N 1
ATOM 1575 C CA . ARG A 1 187 ? 0.704 -11.059 -1.432 1.00 84.00 187 ARG A CA 1
ATOM 1576 C C . ARG A 1 187 ? 1.536 -12.058 -2.234 1.00 84.00 187 ARG A C 1
ATOM 1578 O O . ARG A 1 187 ? 2.727 -12.202 -1.975 1.00 84.00 187 ARG A O 1
ATOM 1585 N N . LYS A 1 188 ? 0.925 -12.768 -3.190 1.00 79.00 188 LYS A N 1
ATOM 1586 C CA . LYS A 1 188 ? 1.646 -13.711 -4.062 1.00 79.00 188 LYS A CA 1
ATOM 1587 C C . LYS A 1 188 ? 2.686 -12.990 -4.914 1.00 79.00 188 LYS A C 1
ATOM 1589 O O . LYS A 1 188 ? 3.800 -13.488 -5.014 1.00 79.00 188 LYS A O 1
ATOM 1594 N N . VAL A 1 189 ? 2.342 -11.825 -5.464 1.00 73.12 189 VAL A N 1
ATOM 1595 C CA . VAL A 1 189 ? 3.264 -10.965 -6.219 1.00 73.12 189 VAL A CA 1
ATOM 1596 C C . VAL A 1 189 ? 4.440 -10.533 -5.344 1.00 73.12 189 VAL A C 1
ATOM 1598 O O . VAL A 1 189 ? 5.583 -10.746 -5.733 1.00 73.12 189 VAL A O 1
ATOM 1601 N N . ARG A 1 190 ? 4.183 -10.014 -4.135 1.00 77.19 190 ARG A N 1
ATOM 1602 C CA . ARG A 1 190 ? 5.235 -9.632 -3.177 1.00 77.19 190 ARG A CA 1
ATOM 1603 C C . ARG A 1 190 ? 6.157 -10.808 -2.851 1.00 77.19 190 ARG A C 1
ATOM 1605 O O . ARG A 1 190 ? 7.369 -10.676 -2.960 1.00 77.19 190 ARG A O 1
ATOM 1612 N N . ASN A 1 191 ? 5.590 -11.948 -2.452 1.00 74.81 191 ASN A N 1
ATOM 1613 C CA . ASN A 1 191 ? 6.381 -13.122 -2.081 1.00 74.81 191 ASN A CA 1
ATOM 1614 C C . ASN A 1 191 ? 7.202 -13.621 -3.269 1.00 74.81 191 ASN A C 1
ATOM 1616 O O . ASN A 1 191 ? 8.364 -13.979 -3.110 1.00 74.81 191 ASN A O 1
ATOM 1620 N N . LYS A 1 192 ? 6.613 -13.613 -4.470 1.00 66.75 192 LYS A N 1
ATOM 1621 C CA . LYS A 1 192 ? 7.329 -13.994 -5.678 1.00 66.75 192 LYS A CA 1
ATOM 1622 C C . LYS A 1 192 ? 8.446 -13.011 -5.999 1.00 66.75 192 LYS A C 1
ATOM 1624 O O . LYS A 1 192 ? 9.511 -13.497 -6.295 1.00 66.75 192 LYS A O 1
ATOM 1629 N N . PHE A 1 193 ? 8.278 -11.698 -5.857 1.00 65.00 193 PHE A N 1
ATOM 1630 C CA . PHE A 1 193 ? 9.382 -10.739 -6.021 1.00 65.00 193 PHE A CA 1
ATOM 1631 C C . PHE A 1 193 ? 10.563 -11.040 -5.098 1.00 65.00 193 PHE A C 1
ATOM 1633 O O . PHE A 1 193 ? 11.713 -11.034 -5.522 1.00 65.00 193 PHE A O 1
ATOM 1640 N N . THR A 1 194 ? 10.268 -11.339 -3.830 1.00 63.19 194 THR A N 1
ATOM 1641 C CA . THR A 1 194 ? 11.295 -11.693 -2.845 1.00 63.19 194 THR A CA 1
ATOM 1642 C C . THR A 1 194 ? 12.052 -12.965 -3.241 1.00 63.19 194 THR A C 1
ATOM 1644 O O . THR A 1 194 ? 13.246 -13.042 -2.989 1.00 63.19 194 THR A O 1
ATOM 1647 N N . HIS A 1 195 ? 11.388 -13.921 -3.899 1.00 60.12 195 HIS A N 1
ATOM 1648 C CA . HIS A 1 195 ? 11.979 -15.202 -4.308 1.00 60.12 195 HIS A CA 1
ATOM 1649 C C 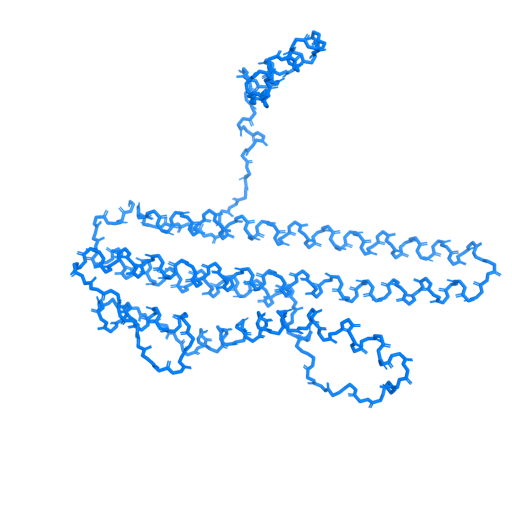. HIS A 1 195 ? 12.474 -15.250 -5.771 1.00 60.12 195 HIS A C 1
ATOM 1651 O O . HIS A 1 195 ? 13.364 -16.028 -6.089 1.00 60.12 195 HIS A O 1
ATOM 1657 N N . SER A 1 196 ? 11.938 -14.436 -6.683 1.00 53.84 196 SER A N 1
ATOM 1658 C CA . SER A 1 196 ? 12.298 -14.417 -8.108 1.00 53.84 196 SER A CA 1
ATOM 1659 C C . SER A 1 196 ? 13.561 -13.601 -8.352 1.00 53.84 196 SER A C 1
ATOM 1661 O O . SER A 1 196 ? 14.334 -13.956 -9.230 1.00 53.84 196 SER A O 1
ATOM 1663 N N . LEU A 1 197 ? 13.861 -12.605 -7.508 1.00 51.44 197 LEU A N 1
ATOM 1664 C CA . LEU A 1 197 ? 15.197 -12.003 -7.473 1.00 51.44 197 LEU A CA 1
ATOM 1665 C C . LEU A 1 197 ? 16.289 -13.036 -7.136 1.00 51.44 197 LEU A C 1
ATOM 1667 O O . LEU A 1 197 ? 17.410 -12.906 -7.621 1.00 51.44 197 LEU A O 1
ATOM 1671 N N . GLU A 1 198 ? 15.966 -14.067 -6.346 1.00 46.41 198 GLU A N 1
ATOM 1672 C CA . GLU A 1 198 ? 16.892 -15.164 -6.038 1.00 46.41 198 GLU A CA 1
ATOM 1673 C C . GLU A 1 198 ? 16.976 -16.189 -7.185 1.00 46.41 198 GLU A C 1
ATOM 1675 O O . GLU A 1 198 ? 18.078 -16.590 -7.555 1.00 46.41 198 GLU A O 1
ATOM 1680 N N . ASP A 1 199 ? 15.846 -16.585 -7.786 1.00 45.72 199 ASP A N 1
ATOM 1681 C CA . ASP A 1 199 ? 15.797 -17.697 -8.751 1.00 45.72 199 ASP A CA 1
ATOM 1682 C C . ASP A 1 199 ? 15.863 -17.295 -10.235 1.00 45.72 199 ASP A C 1
ATOM 1684 O O . ASP A 1 199 ? 16.419 -18.057 -11.022 1.00 45.72 199 ASP A O 1
ATOM 1688 N N . GLU A 1 200 ? 15.349 -16.138 -10.668 1.00 46.28 200 GLU A N 1
ATOM 1689 C CA . GLU A 1 200 ? 15.327 -15.767 -12.097 1.00 46.28 200 GLU A CA 1
ATOM 1690 C C . GLU A 1 200 ? 16.706 -15.354 -12.606 1.00 46.28 200 GLU A C 1
ATOM 1692 O O . GLU A 1 200 ? 17.055 -15.728 -13.719 1.00 46.28 200 GLU A O 1
ATOM 1697 N N . MET A 1 201 ? 17.558 -14.717 -11.794 1.00 40.06 201 MET A N 1
ATOM 1698 C CA . MET A 1 201 ? 18.963 -14.508 -12.178 1.00 40.06 201 MET A CA 1
ATOM 1699 C C . MET A 1 201 ? 19.716 -15.838 -12.347 1.00 40.06 201 MET A C 1
ATOM 1701 O O . MET A 1 201 ? 20.531 -15.979 -13.258 1.00 40.06 201 MET A O 1
ATOM 1705 N N . LEU A 1 202 ? 19.424 -16.833 -11.504 1.00 38.09 202 LEU A N 1
ATOM 1706 C CA . LEU A 1 202 ? 20.017 -18.171 -11.581 1.00 38.09 202 LEU A CA 1
ATOM 1707 C C . LEU A 1 202 ? 19.423 -19.015 -12.714 1.00 38.09 202 LEU A C 1
ATOM 1709 O O . LEU A 1 202 ? 20.145 -19.802 -13.326 1.00 38.09 202 LEU A O 1
ATOM 1713 N N . GLN A 1 203 ? 18.128 -18.874 -12.996 1.00 41.12 203 GLN A N 1
ATOM 1714 C CA . GLN A 1 203 ? 17.445 -19.585 -14.068 1.00 41.12 203 GLN A CA 1
ATOM 1715 C C . GLN A 1 203 ? 17.745 -18.980 -15.430 1.00 41.12 203 GLN A C 1
ATOM 1717 O O . GLN A 1 203 ? 18.016 -19.774 -16.311 1.00 41.12 203 GLN A O 1
ATOM 1722 N N . HIS A 1 204 ? 17.817 -17.655 -15.611 1.00 37.66 204 HIS A N 1
ATOM 1723 C CA . HIS A 1 204 ? 18.205 -17.054 -16.897 1.00 37.66 204 HIS A CA 1
ATOM 1724 C C . HIS A 1 204 ? 19.629 -17.477 -17.294 1.00 37.66 204 HIS A C 1
ATOM 1726 O O . HIS A 1 204 ? 19.841 -17.967 -18.399 1.00 37.66 204 HIS A O 1
ATOM 1732 N N . MET A 1 205 ? 20.578 -17.461 -16.344 1.00 39.50 205 MET A N 1
ATOM 1733 C CA . MET A 1 205 ? 21.935 -17.994 -16.562 1.00 39.50 205 MET A CA 1
ATOM 1734 C C . MET A 1 205 ? 21.972 -19.508 -16.853 1.00 39.50 205 MET A C 1
ATOM 1736 O O . MET A 1 205 ? 22.947 -19.999 -17.419 1.00 39.50 205 MET A O 1
ATOM 1740 N N . ARG A 1 206 ? 20.951 -20.277 -16.446 1.00 36.47 206 ARG A N 1
ATOM 1741 C CA . ARG A 1 206 ? 20.863 -21.733 -16.681 1.00 36.47 206 ARG A CA 1
ATOM 1742 C C . ARG A 1 206 ? 20.000 -22.103 -17.894 1.00 36.47 206 ARG A C 1
ATOM 1744 O O . ARG A 1 206 ? 20.245 -23.147 -18.493 1.00 36.47 206 ARG A O 1
ATOM 1751 N N . SER A 1 207 ? 19.010 -21.291 -18.258 1.00 36.75 207 SER A N 1
ATOM 1752 C CA . SER A 1 207 ? 18.041 -21.531 -19.333 1.00 36.75 207 SER A CA 1
ATOM 1753 C C . SER A 1 207 ? 18.560 -21.101 -20.695 1.00 36.75 207 SER A C 1
ATOM 1755 O O . SER A 1 207 ? 18.169 -21.715 -21.683 1.00 36.75 207 SER A O 1
ATOM 1757 N N . ASP A 1 208 ? 19.514 -20.164 -20.751 1.00 37.09 208 ASP A N 1
ATOM 1758 C CA . ASP A 1 208 ? 20.277 -19.877 -21.977 1.00 37.09 208 ASP A CA 1
ATOM 1759 C C . ASP A 1 208 ? 21.063 -21.118 -22.464 1.00 37.09 208 ASP A C 1
ATOM 1761 O O . ASP A 1 208 ? 21.469 -21.198 -23.621 1.00 37.09 208 ASP A O 1
ATOM 1765 N N . CYS A 1 209 ? 21.205 -22.148 -21.615 1.00 36.50 209 CYS A N 1
ATOM 1766 C CA . CYS A 1 209 ? 21.769 -23.447 -21.980 1.00 36.50 209 CYS A CA 1
ATOM 1767 C C . CYS A 1 209 ? 20.725 -24.525 -22.336 1.00 36.50 209 CYS A C 1
ATOM 1769 O O . CYS A 1 209 ? 21.095 -25.504 -22.981 1.00 36.50 209 CYS A O 1
ATOM 1771 N N . TYR A 1 210 ? 19.452 -24.412 -21.929 1.00 35.31 210 TYR A N 1
ATOM 1772 C CA . TYR A 1 210 ? 18.474 -25.499 -22.087 1.00 35.31 210 TYR A CA 1
ATOM 1773 C C . TYR A 1 210 ? 17.013 -25.002 -22.157 1.00 35.31 210 TYR A C 1
ATOM 1775 O O . TYR A 1 210 ? 16.387 -24.717 -21.141 1.00 35.31 210 TYR A O 1
ATOM 1783 N N . ASN A 1 211 ? 16.436 -25.090 -23.362 1.00 36.88 211 ASN A N 1
ATOM 1784 C CA . ASN A 1 211 ? 15.000 -25.245 -23.664 1.00 36.88 211 ASN A CA 1
ATOM 1785 C C . ASN A 1 211 ? 14.102 -23.989 -23.695 1.00 36.88 211 ASN A C 1
ATOM 1787 O O . ASN A 1 211 ? 13.393 -23.665 -22.745 1.00 36.88 211 ASN A O 1
ATOM 1791 N N . ALA A 1 212 ? 13.971 -23.416 -24.897 1.00 35.84 212 ALA A N 1
ATOM 1792 C CA . ALA A 1 212 ? 12.973 -22.405 -25.273 1.00 35.84 212 ALA A CA 1
ATOM 1793 C C . ALA A 1 212 ? 11.520 -22.932 -25.420 1.00 35.84 212 ALA A C 1
ATOM 1795 O O . ALA A 1 212 ? 10.635 -22.193 -25.841 1.00 35.84 212 ALA A O 1
ATOM 1796 N N . SER A 1 213 ? 11.237 -24.199 -25.100 1.00 35.56 213 SER A N 1
ATOM 1797 C CA . SER A 1 213 ? 9.980 -24.875 -25.475 1.00 35.56 213 SER A CA 1
ATOM 1798 C C . SER A 1 213 ? 8.990 -25.150 -24.334 1.00 35.56 213 SER A C 1
ATOM 1800 O O . SER A 1 213 ? 7.916 -25.677 -24.597 1.00 35.56 213 SER A O 1
ATOM 1802 N N . ASN A 1 214 ? 9.292 -24.765 -23.086 1.00 34.34 214 ASN A N 1
ATOM 1803 C CA . ASN A 1 214 ? 8.443 -25.050 -21.914 1.00 34.34 214 ASN A CA 1
ATOM 1804 C C . ASN A 1 214 ? 8.063 -23.801 -21.091 1.00 34.34 214 ASN A C 1
ATOM 1806 O O . ASN A 1 214 ? 7.915 -23.880 -19.868 1.00 34.34 214 ASN A O 1
ATOM 1810 N N . ARG A 1 215 ? 7.850 -22.640 -21.731 1.00 42.06 215 ARG A N 1
ATOM 1811 C CA . ARG A 1 215 ? 7.175 -21.505 -21.070 1.00 42.06 215 ARG A CA 1
ATOM 1812 C C . ARG A 1 215 ? 5.691 -21.843 -20.898 1.00 42.06 215 ARG A C 1
ATOM 1814 O O . ARG A 1 215 ? 4.845 -21.462 -21.696 1.00 42.06 215 ARG A O 1
ATOM 1821 N N . THR A 1 216 ? 5.394 -22.633 -19.869 1.00 38.12 216 THR A N 1
ATOM 1822 C CA . THR A 1 216 ? 4.027 -22.833 -19.389 1.00 38.12 216 THR A CA 1
ATOM 1823 C C . THR A 1 216 ? 3.429 -21.481 -19.006 1.00 38.12 216 THR A C 1
ATOM 1825 O O . THR A 1 216 ? 4.106 -20.618 -18.450 1.00 38.12 216 THR A O 1
ATOM 1828 N N . GLU A 1 217 ? 2.152 -21.329 -19.338 1.00 37.84 217 GLU A N 1
ATOM 1829 C CA . GLU A 1 217 ? 1.241 -20.179 -19.248 1.00 37.84 217 GLU A CA 1
ATOM 1830 C C . GLU A 1 217 ? 0.981 -19.697 -17.796 1.00 37.84 217 GLU A C 1
ATOM 1832 O O . GLU A 1 217 ? -0.140 -19.416 -17.388 1.00 37.84 217 GLU A O 1
ATOM 1837 N N . ASN A 1 218 ? 2.029 -19.645 -16.972 1.00 37.72 218 ASN A N 1
ATOM 1838 C CA . ASN A 1 218 ? 2.021 -19.271 -15.555 1.00 37.72 218 ASN A CA 1
ATOM 1839 C C . ASN A 1 218 ? 2.682 -17.903 -15.312 1.00 37.72 218 ASN A C 1
ATOM 1841 O O . ASN A 1 218 ? 3.060 -17.568 -14.181 1.00 37.72 218 ASN A O 1
ATOM 1845 N N . SER A 1 219 ? 2.867 -17.103 -16.363 1.00 49.25 219 SER A N 1
ATOM 1846 C CA . SER A 1 219 ? 3.537 -15.817 -16.241 1.00 49.25 219 SER A CA 1
ATOM 1847 C C . SER A 1 219 ? 2.535 -14.760 -15.750 1.00 49.25 219 SER A C 1
ATOM 1849 O O . SER A 1 219 ? 1.715 -14.189 -16.470 1.00 49.25 219 SER A O 1
ATOM 1851 N N . TYR A 1 220 ? 2.600 -14.516 -14.444 1.00 49.91 220 TYR A N 1
ATOM 1852 C CA . TYR A 1 220 ? 2.011 -13.381 -13.727 1.00 49.91 220 TYR A CA 1
ATOM 1853 C C . TYR A 1 220 ? 2.249 -12.027 -14.433 1.00 49.91 220 TYR A C 1
ATOM 1855 O O . TYR A 1 220 ? 1.492 -11.089 -14.204 1.00 49.91 220 TYR A O 1
ATOM 1863 N N . THR A 1 221 ? 3.232 -11.942 -15.336 1.00 51.88 221 THR A N 1
ATOM 1864 C CA . THR A 1 221 ? 3.455 -10.830 -16.272 1.00 51.88 221 THR A CA 1
ATOM 1865 C C . THR A 1 221 ? 2.213 -10.400 -17.046 1.00 51.88 221 THR A C 1
ATOM 1867 O O . THR A 1 221 ? 2.046 -9.211 -17.287 1.00 51.88 221 THR A O 1
ATOM 1870 N N . SER A 1 222 ? 1.292 -11.316 -17.366 1.00 50.91 222 SER A N 1
ATOM 1871 C CA . SER A 1 222 ? 0.022 -10.963 -18.029 1.00 50.91 222 SER A CA 1
ATOM 1872 C C . SER A 1 222 ? -0.901 -10.081 -17.171 1.00 50.91 222 SER A C 1
ATOM 1874 O O . SER A 1 222 ? -1.722 -9.342 -17.713 1.00 50.91 222 SER A O 1
ATOM 1876 N N . TYR A 1 223 ? -0.742 -10.110 -15.843 1.00 57.72 223 TYR A N 1
ATOM 1877 C CA . TYR A 1 223 ? -1.539 -9.327 -14.893 1.00 57.72 223 TYR A CA 1
ATOM 1878 C C . TYR A 1 223 ? -0.817 -8.066 -14.407 1.00 57.72 223 TYR A C 1
ATOM 1880 O O . TYR A 1 223 ? -1.466 -7.133 -13.950 1.00 57.72 223 TYR A O 1
ATOM 1888 N N . MET A 1 224 ? 0.511 -8.007 -14.508 1.00 68.38 224 MET A N 1
ATOM 1889 C CA . MET A 1 224 ? 1.320 -6.911 -13.972 1.00 68.38 224 MET A CA 1
ATOM 1890 C C . MET A 1 224 ? 1.450 -5.791 -14.997 1.00 68.38 224 MET A C 1
ATOM 1892 O O . MET A 1 224 ? 2.450 -5.669 -15.696 1.00 68.38 224 MET A O 1
ATOM 1896 N N . ASN A 1 225 ? 0.405 -4.976 -15.093 1.00 76.38 225 ASN A N 1
ATOM 1897 C CA . ASN A 1 225 ? 0.376 -3.795 -15.944 1.00 76.38 225 ASN A CA 1
ATOM 1898 C C . ASN A 1 225 ? -0.025 -2.545 -15.146 1.00 76.38 225 ASN A C 1
ATOM 1900 O O . ASN A 1 225 ? -0.276 -2.592 -13.934 1.00 76.38 225 ASN A O 1
ATOM 1904 N N . PHE A 1 226 ? -0.053 -1.409 -15.840 1.00 83.12 226 PHE A N 1
ATOM 1905 C CA . PHE A 1 226 ? -0.427 -0.129 -15.254 1.00 83.12 226 PHE A CA 1
ATOM 1906 C C . PHE A 1 226 ? -1.825 -0.174 -14.621 1.00 83.12 226 PHE A C 1
ATOM 1908 O O . PHE A 1 226 ? -1.955 0.112 -13.435 1.00 83.12 226 PHE A O 1
ATOM 1915 N N . ASP A 1 227 ? -2.841 -0.607 -15.364 1.00 83.94 227 ASP A N 1
ATOM 1916 C CA . ASP A 1 227 ? -4.234 -0.604 -14.900 1.00 83.94 227 ASP A CA 1
ATOM 1917 C C . ASP A 1 227 ? -4.433 -1.518 -13.686 1.00 83.94 227 ASP A C 1
ATOM 1919 O O . ASP A 1 227 ? -5.139 -1.173 -12.739 1.00 83.94 227 ASP A O 1
ATOM 1923 N N . HIS A 1 228 ? -3.762 -2.671 -13.669 1.00 84.06 228 HIS A N 1
ATOM 1924 C CA . HIS A 1 228 ? -3.780 -3.567 -12.520 1.00 84.06 228 HIS A CA 1
ATOM 1925 C C . HIS A 1 228 ? -3.138 -2.926 -11.288 1.00 84.06 228 HIS A C 1
ATOM 1927 O O . HIS A 1 228 ? -3.717 -2.966 -10.206 1.00 84.06 228 HIS A O 1
ATOM 1933 N N . THR A 1 229 ? -1.976 -2.287 -11.452 1.00 87.62 229 THR A N 1
ATOM 1934 C CA . THR A 1 229 ? -1.300 -1.595 -10.346 1.00 87.62 229 THR A CA 1
ATOM 1935 C C . THR A 1 229 ? -2.171 -0.458 -9.811 1.00 87.62 229 THR A C 1
ATOM 1937 O O . THR A 1 229 ? -2.324 -0.328 -8.599 1.00 87.62 229 THR A O 1
ATOM 1940 N N . GLN A 1 230 ? -2.822 0.305 -10.696 1.00 89.81 230 GLN A N 1
ATOM 1941 C CA . GLN A 1 230 ? -3.785 1.338 -10.314 1.00 89.81 230 GLN A CA 1
ATOM 1942 C C . GLN A 1 230 ? -4.938 0.763 -9.492 1.00 89.81 230 GLN A C 1
ATOM 1944 O O . GLN A 1 230 ? -5.275 1.289 -8.436 1.00 89.81 230 GLN A O 1
ATOM 1949 N N . LYS A 1 231 ? -5.508 -0.357 -9.947 1.00 87.25 231 LYS A N 1
ATOM 1950 C CA . LYS A 1 231 ? -6.576 -1.057 -9.235 1.00 87.25 231 LYS A CA 1
ATOM 1951 C C . LYS A 1 231 ? -6.128 -1.485 -7.836 1.00 87.25 231 LYS A C 1
ATOM 1953 O O . LYS A 1 231 ? -6.903 -1.373 -6.891 1.00 87.25 231 LYS A O 1
ATOM 1958 N N . CYS A 1 232 ? -4.887 -1.946 -7.680 1.00 89.62 232 CYS A N 1
ATOM 1959 C CA . CYS A 1 232 ? -4.332 -2.280 -6.371 1.00 89.62 232 CYS A CA 1
ATOM 1960 C C . CYS A 1 232 ? -4.267 -1.059 -5.444 1.00 89.62 232 CYS A C 1
ATOM 1962 O O . CYS A 1 232 ? -4.633 -1.190 -4.276 1.00 89.62 232 CYS A O 1
ATOM 1964 N N . PHE A 1 233 ? -3.872 0.122 -5.941 1.00 93.06 233 PHE A N 1
ATOM 1965 C CA . PHE A 1 233 ? -3.953 1.362 -5.156 1.00 93.06 233 PHE A CA 1
ATOM 1966 C C . PHE A 1 233 ? -5.386 1.636 -4.693 1.00 93.06 233 PHE A C 1
ATOM 1968 O O . PHE A 1 233 ? -5.594 1.898 -3.512 1.00 93.06 233 PHE A O 1
ATOM 1975 N N . SER A 1 234 ? -6.371 1.538 -5.595 1.00 90.81 234 SER A N 1
ATOM 1976 C CA . SER A 1 234 ? -7.792 1.738 -5.269 1.00 90.81 234 SER A CA 1
ATOM 1977 C C . SER A 1 234 ? -8.251 0.798 -4.159 1.00 90.81 234 SER A C 1
ATOM 1979 O O . SER A 1 234 ? -8.799 1.249 -3.164 1.00 90.81 234 SER A O 1
ATOM 1981 N N . ILE A 1 235 ? -7.919 -0.490 -4.263 1.00 90.38 235 ILE A N 1
ATOM 1982 C CA . ILE A 1 235 ? -8.283 -1.498 -3.260 1.00 90.38 235 ILE A CA 1
ATOM 1983 C C . ILE A 1 235 ? -7.669 -1.188 -1.894 1.00 90.38 235 ILE A C 1
ATOM 1985 O O . ILE A 1 235 ? -8.351 -1.301 -0.879 1.00 90.38 235 ILE A O 1
ATOM 1989 N N . VAL A 1 236 ? -6.386 -0.820 -1.844 1.00 94.44 236 VAL A N 1
ATOM 1990 C CA . VAL A 1 236 ? -5.728 -0.489 -0.573 1.00 94.44 236 VAL A CA 1
ATOM 1991 C C . VAL A 1 236 ? -6.353 0.749 0.060 1.00 94.44 236 VAL A C 1
ATOM 1993 O O . VAL A 1 236 ? -6.639 0.723 1.254 1.00 94.44 236 VAL A O 1
ATOM 1996 N N . CYS A 1 237 ? -6.616 1.792 -0.728 1.00 94.38 237 CYS A N 1
ATOM 1997 C CA . CYS A 1 237 ? -7.311 2.983 -0.252 1.00 94.38 237 CYS A CA 1
ATOM 1998 C C . CYS A 1 237 ? -8.719 2.656 0.247 1.00 94.38 237 CYS A C 1
ATOM 2000 O O . CYS A 1 237 ? -9.051 3.049 1.353 1.00 94.38 237 CYS A O 1
ATOM 2002 N N . GLU A 1 238 ? -9.514 1.886 -0.499 1.00 92.62 238 GLU A N 1
ATOM 2003 C CA . GLU A 1 238 ? -10.864 1.473 -0.091 1.00 92.62 238 GLU A CA 1
ATOM 2004 C C . GLU A 1 238 ? -10.862 0.694 1.227 1.00 92.62 238 GLU A C 1
ATOM 2006 O O . GLU A 1 238 ? -11.679 0.967 2.101 1.00 92.62 238 GLU A O 1
ATOM 2011 N N . ILE A 1 239 ? -9.911 -0.224 1.420 1.00 93.81 239 ILE A N 1
ATOM 2012 C CA . ILE A 1 239 ? -9.778 -0.947 2.690 1.00 93.81 239 ILE A CA 1
ATOM 2013 C C . ILE A 1 239 ? -9.487 0.018 3.843 1.00 93.81 239 ILE A C 1
ATOM 2015 O O . ILE A 1 239 ? -10.090 -0.121 4.906 1.00 93.81 239 ILE A O 1
ATOM 2019 N N . ILE A 1 240 ? -8.560 0.966 3.662 1.00 96.25 240 ILE A N 1
ATOM 2020 C CA . ILE A 1 240 ? -8.236 1.923 4.724 1.00 96.25 240 ILE A CA 1
ATOM 2021 C C . ILE A 1 240 ? -9.398 2.891 4.968 1.00 96.25 240 ILE A C 1
ATOM 2023 O O . ILE A 1 240 ? -9.714 3.101 6.131 1.00 96.25 240 ILE A O 1
ATOM 2027 N N . MET A 1 241 ? -10.093 3.377 3.932 1.00 94.31 241 MET A N 1
ATOM 2028 C CA . MET A 1 241 ? -11.283 4.230 4.083 1.00 94.31 241 MET A CA 1
ATOM 2029 C C . MET A 1 241 ? -12.388 3.529 4.878 1.00 94.31 241 MET A C 1
ATOM 2031 O O . MET A 1 241 ? -12.955 4.116 5.793 1.00 94.31 241 MET A O 1
ATOM 2035 N N . GLU A 1 242 ? -12.680 2.258 4.584 1.00 94.56 242 GLU A N 1
ATOM 2036 C CA . GLU A 1 242 ? -13.684 1.483 5.331 1.00 94.56 242 GLU A CA 1
ATOM 2037 C C . GLU A 1 242 ? -13.313 1.333 6.813 1.00 94.56 242 GLU A C 1
ATOM 2039 O O . GLU A 1 242 ? -14.166 1.405 7.701 1.00 94.56 242 GLU A O 1
ATOM 2044 N N . ILE A 1 243 ? -12.024 1.140 7.098 1.00 95.94 243 ILE A N 1
ATOM 2045 C CA . ILE A 1 243 ? -11.520 1.055 8.470 1.00 95.94 243 ILE A CA 1
ATOM 2046 C C . ILE A 1 243 ? -11.579 2.418 9.153 1.00 95.94 243 ILE A C 1
ATOM 2048 O O . ILE A 1 243 ? -12.032 2.501 10.290 1.00 95.94 243 ILE A O 1
ATOM 2052 N N . GLU A 1 244 ? -11.153 3.472 8.468 1.00 95.94 244 GLU A N 1
ATOM 2053 C CA . GLU A 1 244 ? -11.179 4.847 8.952 1.00 95.94 244 GLU A CA 1
ATOM 2054 C C . GLU A 1 244 ? -12.599 5.282 9.306 1.00 95.94 244 GLU A C 1
ATOM 2056 O O . GLU A 1 244 ? -12.846 5.730 10.422 1.00 95.94 244 GLU A O 1
ATOM 2061 N N . HIS A 1 245 ? -13.561 5.040 8.415 1.00 94.62 245 HIS A N 1
ATOM 2062 C CA . HIS A 1 245 ? -14.974 5.296 8.672 1.00 94.62 245 HIS A CA 1
ATOM 2063 C C . HIS A 1 245 ? -15.460 4.558 9.921 1.00 94.62 245 HIS A C 1
ATOM 2065 O O . HIS A 1 245 ? -16.112 5.154 10.778 1.00 94.62 245 HIS A O 1
ATOM 2071 N N . ALA A 1 246 ? -15.130 3.270 10.062 1.00 95.88 246 ALA A N 1
ATOM 2072 C CA . ALA A 1 246 ? -15.505 2.503 11.246 1.00 95.88 246 ALA A CA 1
ATOM 2073 C C . ALA A 1 246 ? -14.864 3.064 12.530 1.00 95.88 246 ALA A C 1
ATOM 2075 O O . ALA A 1 246 ? -15.505 3.055 13.583 1.00 95.88 246 ALA A O 1
ATOM 2076 N N . VAL A 1 247 ? -13.627 3.562 12.445 1.00 94.81 247 VAL A N 1
ATOM 2077 C CA . VAL A 1 247 ? -12.921 4.207 13.559 1.00 94.81 247 VAL A CA 1
ATOM 2078 C C . VAL A 1 247 ? -13.593 5.527 13.927 1.00 94.81 247 VAL A C 1
ATOM 2080 O O . VAL A 1 247 ? -14.005 5.656 15.074 1.00 94.81 247 VAL A O 1
ATOM 2083 N N . CYS A 1 248 ? -13.807 6.455 12.992 1.00 94.19 248 CYS A N 1
ATOM 2084 C CA . CYS A 1 248 ? -14.458 7.743 13.270 1.00 94.19 248 CYS A CA 1
ATOM 2085 C C . CYS A 1 248 ? -15.900 7.581 13.780 1.00 94.19 248 CYS A C 1
ATOM 2087 O O . CYS A 1 248 ? -16.342 8.332 14.646 1.00 94.19 248 CYS A O 1
ATOM 2089 N N . LEU A 1 249 ? -16.638 6.573 13.300 1.00 94.50 249 LEU A N 1
ATOM 2090 C CA . LEU A 1 249 ? -17.979 6.267 13.812 1.00 94.50 249 LEU A CA 1
ATOM 2091 C C . LEU A 1 249 ? -17.959 5.805 15.272 1.00 94.50 249 LEU A C 1
ATOM 2093 O O . LEU A 1 249 ? -18.887 6.098 16.028 1.00 94.50 249 LEU A O 1
ATOM 2097 N N . LYS A 1 250 ? -16.932 5.047 15.664 1.00 95.00 250 LYS A N 1
ATOM 2098 C CA . LYS A 1 250 ? -16.795 4.523 17.024 1.00 95.00 250 LYS A CA 1
ATOM 2099 C C . LYS A 1 250 ? -16.149 5.531 17.980 1.00 95.00 250 LYS A C 1
ATOM 2101 O O . LYS A 1 250 ? -16.502 5.549 19.157 1.00 95.00 250 LYS A O 1
ATOM 2106 N N . TYR A 1 251 ? -15.238 6.350 17.464 1.00 93.06 251 TYR A N 1
ATOM 2107 C CA . TYR A 1 251 ? -14.434 7.340 18.176 1.00 93.06 251 TYR A CA 1
ATOM 2108 C C . TYR A 1 251 ? -14.628 8.710 17.514 1.00 93.06 251 TYR A C 1
ATOM 2110 O O . TYR A 1 251 ? -13.829 9.103 16.663 1.00 93.06 251 TYR A O 1
ATOM 2118 N N . PRO A 1 252 ? -15.701 9.447 17.854 1.00 91.06 252 PRO A N 1
ATOM 2119 C CA . PRO A 1 252 ? -15.995 10.734 17.225 1.00 91.06 252 PRO A CA 1
ATOM 2120 C C . PRO A 1 252 ? -14.893 11.782 17.421 1.00 91.06 252 PRO A C 1
ATOM 2122 O O . PRO A 1 252 ? -14.767 12.695 16.615 1.00 91.06 252 PRO A O 1
ATOM 2125 N N . GLU A 1 253 ? -14.077 11.658 18.473 1.00 89.81 253 GLU A N 1
ATOM 2126 C CA . GLU A 1 253 ? -12.914 12.521 18.701 1.00 89.81 253 GLU A CA 1
ATOM 2127 C C . GLU A 1 253 ? -11.803 12.347 17.656 1.00 89.81 253 GLU A C 1
ATOM 2129 O O . GLU A 1 253 ? -10.944 13.216 17.524 1.00 89.81 253 GLU A O 1
ATOM 2134 N N . SER A 1 254 ? -11.824 11.235 16.919 1.00 87.31 254 SER A N 1
ATOM 2135 C CA . SER A 1 254 ? -10.887 10.930 15.841 1.00 87.31 254 SER A CA 1
ATOM 2136 C C . SER A 1 254 ? -11.270 11.590 14.515 1.00 87.31 254 SER A C 1
ATOM 2138 O O . SER A 1 254 ? -10.527 11.443 13.559 1.00 87.31 254 SER A O 1
ATOM 2140 N N . GLN A 1 255 ? -12.415 12.270 14.402 1.00 86.50 255 GLN A N 1
ATOM 2141 C CA . GLN A 1 255 ? -12.851 12.925 13.162 1.00 86.50 255 GLN A CA 1
ATOM 2142 C C . GLN A 1 255 ? -12.216 14.324 13.007 1.00 86.50 255 GLN A C 1
ATOM 2144 O O . GLN A 1 255 ? -12.086 15.044 14.000 1.00 86.50 255 GLN A O 1
ATOM 2149 N N . LEU A 1 256 ? -11.816 14.694 11.780 1.00 79.12 256 LEU A N 1
ATOM 2150 C CA . LEU A 1 256 ? -11.338 16.043 11.417 1.00 79.12 256 LEU A CA 1
ATOM 2151 C C . LEU A 1 256 ? -12.453 17.099 11.395 1.00 79.12 256 LEU A C 1
ATOM 2153 O O . LEU A 1 256 ? -13.601 16.763 11.015 1.00 79.12 256 LEU A O 1
#

pLDDT: mean 76.73, std 18.51, range [34.34, 97.81]

Foldseek 3Di:
DDDDDPVNVVVVVQVPDDPVRVVVVVCVVVDDCVVVVPPPDDQPADAQFPDVLVVVLSVVLSVLVVVLVVVVVVLVVVLVVLVVVLVVCVVVDDDPVVNVVSVVVSVCCNQVVLLVSLLVSLLVLLVSLLVSLVVVLVVLCVVVVHDDDFDPDPDDSNVRSVCCCCPVVVQPFDDDPVLVVLSVVSVVSNVCVVCCVVPVVVVVVVCVVDDPPPPPPPPCSVQRDDVNSVVSSVSSSVNVVSSSVSCCVVPVVGGD

Mean predicted aligned error: 13.25 Å

Sequence (256 aa):
MRYKSAMERYAEEWDEMSVEEKEAFIDITKGDLTSNLIIEEELYYQSLSSEFEFEVFESRINSLMLYWKKNKEFIDNYIKVNEEKLITSRLKSKSTEMDHSQEEAYYNIKENFKEYLYISINGILYTLLESTLKNIVNLIAQKEEKKVKLCSNNKSYVDKYIAFLQEECSLGIYLNRQFYKELTLMRKVRNKFTHSLEDEMLQHMRSDCYNASNRTENSYTSYMNFDHTQKCFSIVCEIIMEIEHAVCLKYPESQL

Nearest PDB structures (foldseek):
  6xi6-assembly1_A-3  TM=4.422E-01  e=8.724E-01  synthetic construct
  4uos-assembly1_A  TM=3.063E-01  e=5.478E-01  synthetic construct
  7tac-assembly1_E  TM=2.241E-01  e=2.159E-01  Arabidopsis thaliana
  7tae-assembly1_A-2  TM=2.067E-01  e=2.796E-01  Arabidopsis thaliana

Solvent-accessible surface area (backbone atoms only — not comparable to full-atom values): 14770 Å² total; per-residue (Å²): 133,76,84,75,50,71,68,58,50,52,53,52,53,54,70,72,46,51,71,69,56,48,48,52,54,49,45,59,75,73,50,81,46,64,74,78,65,53,73,88,63,82,70,84,54,80,66,65,45,65,45,64,62,45,50,55,45,30,57,51,52,38,51,50,50,51,51,54,56,53,50,49,56,49,50,55,50,52,49,50,56,51,50,56,48,52,56,55,46,61,79,70,58,92,48,74,68,62,52,51,55,53,49,53,52,48,51,53,46,61,57,50,56,56,43,54,51,44,51,52,52,44,32,50,52,51,49,50,51,42,52,44,43,52,48,46,50,51,52,53,23,58,78,67,76,46,80,89,72,68,72,88,64,96,65,54,69,58,58,32,40,52,45,38,42,38,69,77,65,63,34,78,58,86,79,57,77,64,58,59,54,49,52,53,48,44,50,50,51,32,55,41,54,70,48,41,69,65,45,48,64,57,43,54,73,51,41,82,76,56,73,96,82,72,85,65,96,74,60,64,68,83,60,53,43,70,70,48,52,53,50,51,52,51,51,54,48,52,56,50,50,44,46,49,53,29,45,32,73,74,38,64,86,34,44,105